Protein AF-0000000073243538 (afdb_homodimer)

Organism: Cajanus cajan (NCBI:txid3821)

Structure (mmCIF, N/CA/C/O backbone):
data_AF-0000000073243538-model_v1
#
loop_
_entity.id
_entity.type
_entity.pdbx_description
1 polymer 'Transposon Ty5-1 protein YCL075W family'
#
loop_
_atom_site.group_PDB
_atom_site.id
_atom_site.type_symbol
_atom_site.label_atom_id
_atom_site.label_alt_id
_atom_site.label_comp_id
_atom_site.label_asym_id
_atom_site.label_entity_id
_atom_site.label_seq_id
_atom_site.pdbx_PDB_ins_code
_atom_site.Cartn_x
_atom_site.Cartn_y
_atom_site.Cartn_z
_atom_site.occupancy
_atom_site.B_iso_or_equiv
_atom_site.auth_seq_id
_atom_site.auth_comp_id
_atom_site.auth_asym_id
_atom_site.auth_atom_id
_atom_site.pdbx_PDB_model_num
ATOM 1 N N . MET A 1 1 ? -4.527 -17.312 10.094 1 20.47 1 MET A N 1
ATOM 2 C CA . MET A 1 1 ? -3.15 -16.828 10.172 1 20.47 1 MET A CA 1
ATOM 3 C C . MET A 1 1 ? -3.049 -15.398 9.648 1 20.47 1 MET A C 1
ATOM 5 O O . MET A 1 1 ? -3.402 -15.117 8.508 1 20.47 1 MET A O 1
ATOM 9 N N . LYS A 1 2 ? -3.398 -14.414 10.391 1 27.33 2 LYS A N 1
ATOM 10 C CA . LYS A 1 2 ? -3.607 -12.984 10.188 1 27.33 2 LYS A CA 1
ATOM 11 C C . LYS A 1 2 ? -2.395 -12.336 9.523 1 27.33 2 LYS A C 1
ATOM 13 O O . LYS A 1 2 ? -1.28 -12.414 10.039 1 27.33 2 LYS A O 1
ATOM 18 N N . GLY A 1 3 ? -2.158 -12.688 8.281 1 30.73 3 GLY A N 1
ATOM 19 C CA . GLY A 1 3 ? -0.898 -12.234 7.715 1 30.73 3 GLY A CA 1
ATOM 20 C C . GLY A 1 3 ? -0.504 -10.844 8.164 1 30.73 3 GLY A C 1
ATOM 21 O O . GLY A 1 3 ? -1.31 -9.906 8.094 1 30.73 3 GLY A O 1
ATOM 22 N N . LYS A 1 4 ? 0.273 -10.914 9.227 1 32.5 4 LYS A N 1
ATOM 23 C CA . LYS A 1 4 ? 0.833 -9.719 9.852 1 32.5 4 LYS A CA 1
ATOM 24 C C . LYS A 1 4 ? 1.419 -8.781 8.805 1 32.5 4 LYS A C 1
ATOM 26 O O . LYS A 1 4 ? 2.24 -9.188 7.98 1 32.5 4 LYS A O 1
ATOM 31 N N . SER A 1 5 ? 0.556 -7.988 8.312 1 36 5 SER A N 1
ATOM 32 C CA . SER A 1 5 ? 1.034 -6.871 7.508 1 36 5 SER A CA 1
ATOM 33 C C . SER A 1 5 ? 2.307 -6.27 8.094 1 36 5 SER A C 1
ATOM 35 O O . SER A 1 5 ? 2.359 -5.953 9.281 1 36 5 SER A O 1
ATOM 37 N N . SER A 1 6 ? 3.469 -6.93 7.836 1 39.5 6 SER A N 1
ATOM 38 C CA . SER A 1 6 ? 4.695 -6.27 8.273 1 39.5 6 SER A CA 1
ATOM 39 C C . SER A 1 6 ? 4.699 -4.793 7.887 1 39.5 6 SER A C 1
ATOM 41 O O . SER A 1 6 ? 4.672 -4.457 6.699 1 39.5 6 SER A O 1
ATOM 43 N N . LEU A 1 7 ? 3.898 -4.141 8.648 1 48.03 7 LEU A N 1
ATOM 44 C CA . LEU A 1 7 ? 3.703 -2.707 8.477 1 48.03 7 LEU A CA 1
ATOM 45 C C . LEU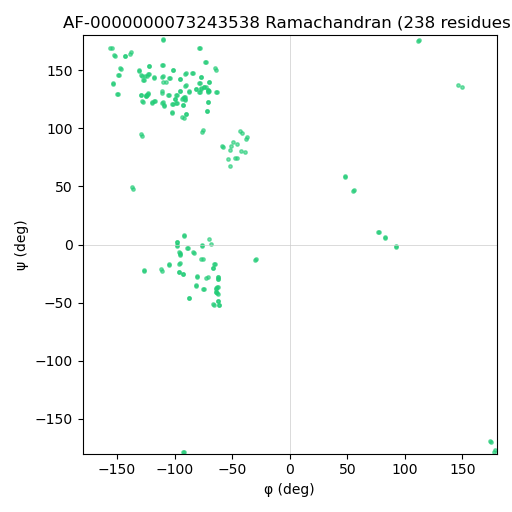 A 1 7 ? 5.027 -1.958 8.602 1 48.03 7 LEU A C 1
ATOM 47 O O . LEU A 1 7 ? 5.711 -2.062 9.617 1 48.03 7 LEU A O 1
ATOM 51 N N . HIS A 1 8 ? 5.762 -1.878 7.551 1 47.19 8 HIS A N 1
ATOM 52 C CA . HIS A 1 8 ? 6.883 -0.957 7.691 1 47.19 8 HIS A CA 1
ATOM 53 C C . HIS A 1 8 ? 6.457 0.319 8.414 1 47.19 8 HIS A C 1
ATOM 55 O O . HIS A 1 8 ? 5.562 1.029 7.953 1 47.19 8 HIS A O 1
ATOM 61 N N . THR A 1 9 ? 6.746 0.265 9.797 1 54.31 9 THR A N 1
ATOM 62 C CA . THR A 1 9 ? 6.312 1.367 10.648 1 54.31 9 THR A CA 1
ATOM 63 C C . THR A 1 9 ? 7.414 2.416 10.773 1 54.31 9 THR A C 1
ATOM 65 O O . THR A 1 9 ? 8.602 2.074 10.844 1 54.31 9 THR A O 1
ATOM 68 N N . VAL A 1 10 ? 7.414 3.521 10.281 1 49.38 10 VAL A N 1
ATOM 69 C CA . VAL A 1 10 ? 8.398 4.586 10.422 1 49.38 10 VAL A CA 1
ATOM 70 C C . VAL A 1 10 ? 8.375 5.125 11.852 1 49.38 10 VAL A C 1
ATOM 72 O O . VAL A 1 10 ? 9.297 5.832 12.273 1 49.38 10 VAL A O 1
ATOM 75 N N . GLY A 1 11 ? 7.625 4.691 12.711 1 47.91 11 GLY A N 1
ATOM 76 C CA . GLY A 1 11 ? 7.777 5.137 14.086 1 47.91 11 GLY A CA 1
ATOM 77 C C . GLY A 1 11 ? 6.473 5.152 14.859 1 47.91 11 GLY A C 1
ATOM 78 O O . GLY A 1 11 ? 5.395 5.086 14.266 1 47.91 11 GLY A O 1
ATOM 79 N N . PRO A 1 12 ? 6.613 4.613 16.109 1 45.41 12 PRO A N 1
ATOM 80 C CA . PRO A 1 12 ? 5.48 4.695 17.031 1 45.41 12 PRO A CA 1
ATOM 81 C C . PRO A 1 12 ? 4.922 6.109 17.156 1 45.41 12 PRO A C 1
ATOM 83 O O . PRO A 1 12 ? 5.688 7.078 17.203 1 45.41 12 PRO A O 1
ATOM 86 N N . VAL A 1 13 ? 4.09 6.547 16.344 1 50.66 13 VAL A N 1
ATOM 87 C CA . VAL A 1 13 ? 3.432 7.727 16.891 1 50.66 13 VAL A CA 1
ATOM 88 C C . VAL A 1 13 ? 2.469 7.312 18 1 50.66 13 VAL A C 1
ATOM 90 O O . VAL A 1 13 ? 1.984 6.176 18.016 1 50.66 13 VAL A O 1
ATOM 93 N N . SER A 1 14 ? 2.475 8.016 19.109 1 51.53 14 SER A N 1
ATOM 94 C CA . SER A 1 14 ? 1.555 7.844 20.219 1 51.53 14 SER A CA 1
ATOM 95 C C . SER A 1 14 ? 0.198 7.332 19.75 1 51.53 14 SER A C 1
ATOM 97 O O . SER A 1 14 ? -0.597 6.832 20.547 1 51.53 14 SER A O 1
ATOM 99 N N . GLN A 1 15 ? -0.026 7.387 18.453 1 65.75 15 GLN A N 1
ATOM 100 C CA . GLN A 1 15 ? -1.427 7.117 18.141 1 65.75 15 GLN A CA 1
ATOM 101 C C . GLN A 1 15 ? -1.555 6.176 16.938 1 65.75 15 GLN A C 1
ATOM 103 O O . GLN A 1 15 ? -2.35 6.426 16.031 1 65.75 15 GLN A O 1
ATOM 108 N N . GLY A 1 16 ? -0.758 5.117 17.062 1 76.88 16 GLY A N 1
ATOM 109 C CA . GLY A 1 16 ? -0.952 4.02 16.141 1 76.88 16 GLY A CA 1
ATOM 110 C C . GLY A 1 16 ? 0.211 3.836 15.18 1 76.88 16 GLY A C 1
ATOM 111 O O . GLY A 1 16 ? 1.157 4.625 15.18 1 76.88 16 GLY A O 1
ATOM 112 N N . ILE A 1 17 ? 0.117 2.85 14.43 1 82.31 17 ILE A N 1
ATOM 113 C CA . ILE A 1 17 ? 1.197 2.527 13.5 1 82.31 17 ILE A CA 1
ATOM 114 C C . ILE A 1 17 ? 0.954 3.221 12.164 1 82.31 17 ILE A C 1
ATOM 116 O O . ILE A 1 17 ? -0.192 3.492 11.797 1 82.31 17 ILE A O 1
ATOM 120 N N . TRP A 1 18 ? 2.025 3.797 11.594 1 87.06 18 TRP A N 1
ATOM 121 C CA . TRP A 1 18 ? 1.963 4.34 10.242 1 87.06 18 TRP A CA 1
ATOM 122 C C . TRP A 1 18 ? 2.4 3.297 9.219 1 87.06 18 TRP A C 1
ATOM 124 O O . TRP A 1 18 ? 3.502 2.748 9.312 1 87.06 18 TRP A O 1
ATOM 134 N N . ILE A 1 19 ? 1.507 3.082 8.234 1 86.88 19 ILE A N 1
ATOM 135 C CA . ILE A 1 19 ? 1.783 2.109 7.188 1 86.88 19 ILE A CA 1
ATOM 136 C C . ILE A 1 19 ? 2.143 2.836 5.891 1 86.88 19 ILE A C 1
ATOM 138 O O . ILE A 1 19 ? 1.457 3.779 5.492 1 86.88 19 ILE A O 1
ATOM 142 N N . LEU A 1 20 ? 3.279 2.426 5.324 1 88.19 20 LEU A N 1
ATOM 143 C CA . LEU A 1 20 ? 3.623 2.959 4.008 1 88.19 20 LEU A CA 1
ATOM 144 C C . LEU A 1 20 ? 2.695 2.4 2.936 1 88.19 20 LEU A C 1
ATOM 146 O O . LEU A 1 20 ? 2.424 1.196 2.908 1 88.19 20 LEU A O 1
ATOM 150 N N . ASP A 1 21 ? 2.215 3.291 2.139 1 85 21 ASP A N 1
ATOM 151 C CA . ASP A 1 21 ? 1.22 2.896 1.145 1 85 21 ASP A CA 1
ATOM 152 C C . ASP A 1 21 ? 1.606 3.393 -0.247 1 85 21 ASP A C 1
ATOM 154 O O . ASP A 1 21 ? 1.926 4.57 -0.425 1 85 21 ASP A O 1
ATOM 158 N N . LEU A 1 22 ? 1.616 2.506 -1.235 1 83.56 22 LEU A N 1
ATOM 159 C CA . LEU A 1 22 ? 1.928 2.842 -2.619 1 83.56 22 LEU A CA 1
ATOM 160 C C . LEU A 1 22 ? 0.653 3.092 -3.42 1 83.56 22 LEU A C 1
ATOM 162 O O . LEU A 1 22 ? 0.71 3.58 -4.551 1 83.56 22 LEU A O 1
ATOM 166 N N . GLY A 1 23 ? -0.503 2.85 -2.885 1 77 23 GLY A N 1
ATOM 167 C CA . GLY A 1 23 ? -1.772 2.863 -3.594 1 77 23 GLY A CA 1
ATOM 168 C C . GLY A 1 23 ? -2.502 4.188 -3.486 1 77 23 GLY A C 1
ATOM 169 O O . GLY A 1 23 ? -3.496 4.414 -4.18 1 77 23 GLY A O 1
ATOM 170 N N . GLU A 1 24 ? -2.002 5.062 -2.658 1 83.62 24 GLU A N 1
ATOM 171 C CA . GLU A 1 24 ? -2.729 6.305 -2.406 1 83.62 24 GLU A CA 1
ATOM 172 C C . GLU A 1 24 ? -1.87 7.523 -2.734 1 83.62 24 GLU A C 1
ATOM 174 O O . GLU A 1 24 ? -0.648 7.492 -2.568 1 83.62 24 GLU A O 1
ATOM 179 N N . THR A 1 25 ? -2.549 8.625 -3.07 1 88.94 25 THR A N 1
ATOM 180 C CA . THR A 1 25 ? -1.835 9.836 -3.443 1 88.94 25 THR A CA 1
ATOM 181 C C . THR A 1 25 ? -1.696 10.773 -2.246 1 88.94 25 THR A C 1
ATOM 183 O O . THR A 1 25 ? -0.904 11.719 -2.277 1 88.94 25 THR A O 1
ATOM 186 N N . ASP A 1 26 ? -2.494 10.539 -1.225 1 94.81 26 ASP A N 1
ATOM 187 C CA . ASP A 1 26 ? -2.467 11.391 -0.041 1 94.81 26 ASP A CA 1
ATOM 188 C C . ASP A 1 26 ? -2.156 10.578 1.214 1 94.81 26 ASP A C 1
ATOM 190 O O . ASP A 1 26 ? -2.496 9.398 1.296 1 94.81 26 ASP A O 1
ATOM 194 N N . HIS A 1 27 ? -1.46 11.242 2.137 1 95.88 27 HIS A N 1
ATOM 195 C CA . HIS A 1 27 ? -1.423 10.688 3.484 1 95.88 27 HIS A CA 1
ATOM 196 C C . HIS A 1 27 ? -2.809 10.688 4.121 1 95.88 27 HIS A C 1
ATOM 198 O O . HIS A 1 27 ? -3.639 11.547 3.803 1 95.88 27 HIS A O 1
ATOM 204 N N . MET A 1 28 ? -3.004 9.773 4.98 1 96.25 28 MET A N 1
ATOM 205 C CA . MET A 1 28 ? -4.312 9.711 5.625 1 96.25 28 MET A CA 1
ATOM 206 C C . MET A 1 28 ? -4.191 9.203 7.059 1 96.25 28 MET A C 1
ATOM 208 O O . MET A 1 28 ? -3.268 8.453 7.383 1 96.25 28 MET A O 1
ATOM 212 N N . THR A 1 29 ? -5.102 9.617 7.891 1 96.19 29 THR A N 1
ATOM 213 C CA . THR A 1 29 ? -5.152 9.148 9.273 1 96.19 29 THR A CA 1
ATOM 214 C C . THR A 1 29 ? -6.59 9.125 9.781 1 96.19 29 THR A C 1
ATOM 216 O O . THR A 1 29 ? -7.402 9.969 9.398 1 96.19 29 THR A O 1
ATOM 219 N N . PRO A 1 30 ? -6.855 8.141 10.633 1 96.38 30 PRO A N 1
ATOM 220 C CA . PRO A 1 30 ? -8.164 8.18 11.289 1 96.38 30 PRO A CA 1
ATOM 221 C C . PRO A 1 30 ? -8.172 9.07 12.531 1 96.38 30 PRO A C 1
ATOM 223 O O . PRO A 1 30 ? -9.242 9.344 13.086 1 96.38 30 PRO A O 1
ATOM 226 N N . PHE A 1 31 ? -7.031 9.57 12.945 1 95.75 31 PHE A N 1
ATOM 227 C CA . PHE A 1 31 ? -6.93 10.195 14.258 1 95.75 31 PHE A CA 1
ATOM 228 C C . PHE A 1 31 ? -6.93 11.719 14.133 1 95.75 31 PHE A C 1
ATOM 230 O O . PHE A 1 31 ? -5.93 12.312 13.719 1 95.75 31 PHE A O 1
ATOM 237 N N . ARG A 1 32 ? -7.957 12.289 14.617 1 95.5 32 ARG A N 1
ATOM 238 C CA . ARG A 1 32 ? -8.109 13.734 14.562 1 95.5 32 ARG A CA 1
ATOM 239 C C . ARG A 1 32 ? -7.137 14.43 15.508 1 95.5 32 ARG A C 1
ATOM 241 O O . ARG A 1 32 ? -6.656 15.523 15.219 1 95.5 32 ARG A O 1
ATOM 248 N N . MET A 1 33 ? -6.746 13.82 16.531 1 94.31 33 MET A N 1
ATOM 249 C CA . MET A 1 33 ? -6.043 14.453 17.656 1 94.31 33 MET A CA 1
ATOM 250 C C . MET A 1 33 ? -4.582 14.703 17.297 1 94.31 33 MET A C 1
ATOM 252 O O . MET A 1 33 ? -3.898 15.477 17.984 1 94.31 33 MET A O 1
ATOM 256 N N . ILE A 1 34 ? -4.094 14.148 16.234 1 93.88 34 ILE A N 1
ATOM 257 C CA . ILE A 1 34 ? -2.658 14.219 15.984 1 93.88 34 ILE A CA 1
ATOM 258 C C . ILE A 1 34 ? -2.357 15.352 15 1 93.88 34 ILE A C 1
ATOM 260 O O . ILE A 1 34 ? -1.193 15.609 14.688 1 93.88 34 ILE A O 1
ATOM 264 N N . PHE A 1 35 ? -3.332 16.078 14.57 1 95.69 35 PHE A N 1
ATOM 265 C CA . PHE A 1 35 ? -3.143 17.172 13.633 1 95.69 35 PHE A CA 1
ATOM 266 C C . PHE A 1 35 ? -2.609 18.406 14.344 1 95.69 35 PHE A C 1
ATOM 268 O O . PHE A 1 35 ? -3.115 18.781 15.406 1 95.69 35 PHE A O 1
ATOM 275 N N . LYS A 1 36 ? -1.569 19 13.805 1 95.88 36 LYS A N 1
ATOM 276 C CA . LYS A 1 36 ? -1.076 20.281 14.281 1 95.88 36 LYS A CA 1
ATOM 277 C C . LYS A 1 36 ? -1.894 21.438 13.703 1 95.88 36 LYS A C 1
ATOM 279 O O . LYS A 1 36 ? -2.057 22.469 14.352 1 95.88 36 LYS A O 1
ATOM 284 N N . SER A 1 37 ? -2.301 21.297 12.516 1 96.75 37 SER A N 1
ATOM 285 C CA . SER A 1 37 ? -3.273 22.156 11.836 1 96.75 37 SER A CA 1
ATOM 286 C C . SER A 1 37 ? -4.398 21.328 11.219 1 96.75 37 SER A C 1
ATOM 288 O O . SER A 1 37 ? -4.184 20.188 10.812 1 96.75 37 SER A O 1
ATOM 290 N N . TYR A 1 38 ? -5.594 21.938 11.258 1 96.62 38 TYR A N 1
ATOM 291 C CA . TYR A 1 38 ? -6.738 21.172 10.797 1 96.62 38 TYR A CA 1
ATOM 292 C C . TYR A 1 38 ? -7.797 22.078 10.172 1 96.62 38 TYR A C 1
ATOM 294 O O . TYR A 1 38 ? -8.164 23.094 10.758 1 96.62 38 TYR A O 1
ATOM 302 N N . ILE A 1 39 ? -8.203 21.672 8.961 1 97.12 39 ILE A N 1
ATOM 303 C CA . ILE A 1 39 ? -9.312 22.328 8.281 1 97.12 39 ILE A CA 1
ATOM 304 C C . ILE A 1 39 ? -10.43 21.312 8.031 1 97.12 39 ILE A C 1
ATOM 306 O O . ILE A 1 39 ? -10.211 20.297 7.359 1 97.12 39 ILE A O 1
ATOM 310 N N . LYS A 1 40 ? -11.555 21.594 8.516 1 96.38 40 LYS A N 1
ATOM 311 C CA . LYS A 1 40 ? -12.695 20.719 8.312 1 96.38 40 LYS A CA 1
ATOM 312 C C . LYS A 1 40 ? -13.234 20.844 6.891 1 96.38 40 LYS A C 1
ATOM 314 O O . LYS A 1 40 ? -13.312 21.938 6.34 1 96.38 40 LYS A O 1
ATOM 319 N N . ARG A 1 41 ? -13.508 19.625 6.34 1 92.12 41 ARG A N 1
ATOM 320 C CA . ARG A 1 41 ? -14.125 19.641 5.02 1 92.12 41 ARG A CA 1
ATOM 321 C C . ARG A 1 41 ? -15.641 19.531 5.121 1 92.12 41 ARG A C 1
ATOM 323 O O . ARG A 1 41 ? -16.156 18.703 5.879 1 92.12 41 ARG A O 1
ATOM 330 N N . ASN A 1 42 ? -16.344 20.375 4.414 1 84.56 42 ASN A N 1
ATOM 331 C CA . ASN A 1 42 ? -17.797 20.438 4.477 1 84.56 42 ASN A CA 1
ATOM 332 C C . ASN A 1 42 ? -18.438 19.625 3.352 1 84.56 42 ASN A C 1
ATOM 334 O O . ASN A 1 42 ? -19.609 19.281 3.428 1 84.56 42 ASN A O 1
ATOM 338 N N . ARG A 1 43 ? -17.719 19.453 2.365 1 81.94 43 ARG A N 1
ATOM 339 C CA . ARG A 1 43 ? -18.25 18.703 1.235 1 81.94 43 ARG A CA 1
ATOM 340 C C . ARG A 1 43 ? -17.938 17.219 1.374 1 81.94 43 ARG A C 1
ATOM 342 O O . ARG A 1 43 ? -16.875 16.844 1.897 1 81.94 43 ARG A O 1
ATOM 349 N N . GLU A 1 44 ? -18.922 16.547 0.855 1 85.06 44 GLU A N 1
ATOM 350 C CA . GLU A 1 44 ? -18.766 15.102 0.915 1 85.06 44 GLU A CA 1
ATOM 351 C C . GLU A 1 44 ? -17.75 14.617 -0.118 1 85.06 44 GLU A C 1
ATOM 353 O O . GLU A 1 44 ? -17.953 14.797 -1.321 1 85.06 44 GLU A O 1
ATOM 358 N N . GLN A 1 45 ? -16.594 14.406 0.293 1 93.38 45 GLN A N 1
ATOM 359 C CA . GLN A 1 45 ? -15.617 13.688 -0.516 1 93.38 45 GLN A CA 1
ATOM 360 C C . GLN A 1 45 ? -15.32 12.312 0.074 1 93.38 45 GLN A C 1
ATOM 362 O O . GLN A 1 45 ? -15.305 12.141 1.295 1 93.38 45 GLN A O 1
ATOM 367 N N . LEU A 1 46 ? -15.203 11.336 -0.829 1 94.44 46 LEU A N 1
ATOM 368 C CA . LEU A 1 46 ? -14.961 9.961 -0.391 1 94.44 46 LEU A CA 1
ATOM 369 C C . LEU A 1 46 ? -13.633 9.445 -0.921 1 94.44 46 LEU A C 1
ATOM 371 O O . LEU A 1 46 ? -13.172 9.883 -1.979 1 94.44 46 LEU A O 1
ATOM 375 N N . ILE A 1 47 ? -12.992 8.672 -0.128 1 93.12 47 ILE A N 1
ATOM 376 C CA . ILE A 1 47 ? -11.969 7.801 -0.689 1 93.12 47 ILE A CA 1
ATOM 377 C C . ILE A 1 47 ? -12.523 6.383 -0.83 1 93.12 47 ILE A C 1
ATOM 379 O O . ILE A 1 47 ? -13.414 5.98 -0.08 1 93.12 47 ILE A O 1
ATOM 383 N N . ILE A 1 48 ? -11.984 5.66 -1.851 1 92.5 48 ILE A N 1
ATOM 384 C CA . ILE A 1 48 ? -12.383 4.273 -2.055 1 92.5 48 ILE A CA 1
ATOM 385 C C . ILE A 1 48 ? -11.336 3.338 -1.457 1 92.5 48 ILE A C 1
ATOM 387 O O . ILE A 1 48 ? -10.148 3.428 -1.792 1 92.5 48 ILE A O 1
ATOM 391 N N . VAL A 1 49 ? -11.82 2.492 -0.596 1 91.62 49 VAL A N 1
ATOM 392 C CA . VAL A 1 49 ? -10.891 1.555 0.022 1 91.62 49 VAL A CA 1
ATOM 393 C C . VAL A 1 49 ? -10.852 0.26 -0.787 1 91.62 49 VAL A C 1
ATOM 395 O O . VAL A 1 49 ? -11.516 0.14 -1.815 1 91.62 49 VAL A O 1
ATOM 398 N N . ALA A 1 50 ? -10.055 -0.687 -0.311 1 88.06 50 ALA A N 1
ATOM 399 C CA . ALA A 1 50 ? -9.641 -1.846 -1.099 1 88.06 50 ALA A CA 1
ATOM 400 C C . ALA A 1 50 ? -10.844 -2.693 -1.5 1 88.06 50 ALA A C 1
ATOM 402 O O . ALA A 1 50 ? -10.82 -3.371 -2.529 1 88.06 50 ALA A O 1
ATOM 403 N N . ASN A 1 51 ? -11.859 -2.699 -0.719 1 90.38 51 ASN A N 1
ATOM 404 C CA . ASN A 1 51 ? -13.023 -3.518 -1.047 1 90.38 51 ASN A CA 1
ATOM 405 C C . ASN A 1 51 ? -14.055 -2.729 -1.849 1 90.38 51 ASN A C 1
ATOM 407 O O . ASN A 1 51 ? -15.203 -3.164 -1.996 1 90.38 51 ASN A O 1
ATOM 411 N N . GLY A 1 52 ? -13.672 -1.52 -2.244 1 91.62 52 GLY A N 1
ATOM 412 C CA . GLY A 1 52 ? -14.531 -0.739 -3.127 1 91.62 52 GLY A CA 1
ATOM 413 C C . GLY A 1 52 ? -15.469 0.185 -2.381 1 91.62 52 GLY A C 1
ATOM 414 O O . GLY A 1 52 ? -16.219 0.952 -2.998 1 91.62 52 GLY A O 1
ATOM 415 N N . GLN A 1 53 ? -15.438 0.168 -1.129 1 92.69 53 GLN A N 1
ATOM 416 C CA . GLN A 1 53 ? -16.312 1.026 -0.336 1 92.69 53 GLN A CA 1
ATOM 417 C C . GLN A 1 53 ? -15.773 2.455 -0.283 1 92.69 53 GLN A C 1
ATOM 419 O O . GLN A 1 53 ? -14.57 2.668 -0.168 1 92.69 53 GLN A O 1
ATOM 424 N N . GLY A 1 54 ? -16.719 3.354 -0.391 1 93.81 54 GLY A N 1
ATOM 425 C CA . GLY A 1 54 ? -16.375 4.75 -0.178 1 93.81 54 GLY A CA 1
ATOM 426 C C . GLY A 1 54 ? -16.469 5.172 1.275 1 93.81 54 GLY A C 1
ATOM 427 O O . GLY A 1 54 ? -17.453 4.863 1.952 1 93.81 54 GLY A O 1
ATOM 428 N N . VAL A 1 55 ? -15.438 5.84 1.713 1 94.25 55 VAL A N 1
ATOM 429 C CA . VAL A 1 55 ? -15.453 6.359 3.076 1 94.25 55 VAL A CA 1
ATOM 430 C C . VAL A 1 55 ? -15.18 7.863 3.059 1 94.25 55 VAL A C 1
ATOM 432 O O . VAL A 1 55 ? -14.375 8.344 2.26 1 94.25 55 VAL A O 1
ATOM 435 N N . PRO A 1 56 ? -15.797 8.594 3.951 1 95.56 56 PRO A N 1
ATOM 436 C CA . PRO A 1 56 ? -15.75 10.055 3.873 1 95.56 56 PRO A CA 1
ATOM 437 C C . PRO A 1 56 ? -14.422 10.633 4.355 1 95.56 56 PRO A C 1
ATOM 439 O O . PRO A 1 56 ? -13.828 10.109 5.301 1 95.56 56 PRO A O 1
ATOM 442 N N . ILE A 1 57 ? -14.047 11.711 3.658 1 97 57 ILE A N 1
ATOM 443 C CA . ILE A 1 57 ? -12.984 12.594 4.125 1 97 57 ILE A CA 1
ATOM 444 C C . ILE A 1 57 ? -13.578 13.719 4.973 1 97 57 ILE A C 1
ATOM 446 O O . ILE A 1 57 ? -14.438 14.469 4.508 1 97 57 ILE A O 1
ATOM 450 N N . CYS A 1 58 ? -13.109 13.875 6.129 1 97.5 58 CYS A N 1
ATOM 451 C CA . CYS A 1 58 ? -13.75 14.812 7.047 1 97.5 58 CYS A CA 1
ATOM 452 C C . CYS A 1 58 ? -12.93 16.094 7.188 1 97.5 58 CYS A C 1
ATOM 454 O O . CYS A 1 58 ? -13.438 17.109 7.66 1 97.5 58 CYS A O 1
ATOM 456 N N . GLY A 1 59 ? -11.688 16.078 6.816 1 97.88 59 GLY A N 1
ATOM 457 C CA . GLY A 1 59 ? -10.805 17.219 6.941 1 97.88 59 GLY A CA 1
ATOM 458 C C . GLY A 1 59 ? -9.391 16.938 6.48 1 97.88 59 GLY A C 1
ATOM 459 O O . GLY A 1 59 ? -9.109 15.859 5.938 1 97.88 59 GLY A O 1
ATOM 460 N N . SER A 1 60 ? -8.602 17.875 6.625 1 97.94 60 SER A N 1
ATOM 461 C CA . SER A 1 60 ? -7.188 17.75 6.301 1 97.94 60 SER A CA 1
ATOM 462 C C . SER A 1 60 ? -6.336 18.703 7.137 1 97.94 60 SER A C 1
ATOM 464 O O . SER A 1 60 ? -6.863 19.641 7.746 1 97.94 60 SER A O 1
ATOM 466 N N . GLY A 1 61 ? -5.082 18.422 7.164 1 97.69 61 GLY A N 1
ATOM 467 C CA . GLY A 1 61 ? -4.137 19.266 7.891 1 97.69 61 GLY A CA 1
ATOM 468 C C . GLY A 1 61 ? -2.73 18.688 7.914 1 97.69 61 GLY A C 1
ATOM 469 O O . GLY A 1 61 ? -2.412 17.781 7.145 1 97.69 61 GLY A O 1
ATOM 470 N N . ASN A 1 62 ? -1.886 19.344 8.781 1 97.19 62 ASN A N 1
ATOM 471 C CA . ASN A 1 62 ? -0.49 18.922 8.867 1 97.19 62 ASN A CA 1
ATOM 472 C C . ASN A 1 62 ? -0.226 18.125 10.133 1 97.19 62 ASN A C 1
ATOM 474 O O . ASN A 1 62 ? -0.823 18.375 11.18 1 97.19 62 ASN A O 1
ATOM 478 N N . ILE A 1 63 ? 0.632 17.125 10.008 1 94.69 63 ILE A N 1
ATOM 479 C CA . ILE A 1 63 ? 1.046 16.281 11.117 1 94.69 63 ILE A CA 1
ATOM 480 C C . ILE A 1 63 ? 2.57 16.25 11.211 1 94.69 63 ILE A C 1
ATOM 482 O O . ILE A 1 63 ? 3.258 16.188 10.188 1 94.69 63 ILE A O 1
ATOM 486 N N . ILE A 1 64 ? 3.059 16.25 12.383 1 91.38 64 ILE A N 1
ATOM 487 C CA . ILE A 1 64 ? 4.492 16.125 12.617 1 91.38 64 ILE A CA 1
ATOM 488 C C . ILE A 1 64 ? 4.789 14.75 13.219 1 91.38 64 ILE A C 1
ATOM 490 O O . ILE A 1 64 ? 4.305 14.422 14.305 1 91.38 64 ILE A O 1
ATOM 494 N N . LEU A 1 65 ? 5.598 13.992 12.492 1 86.31 65 LEU A N 1
ATOM 495 C CA . LEU A 1 65 ? 5.984 12.68 12.992 1 86.31 65 LEU A CA 1
ATOM 496 C C . LEU A 1 65 ? 7.074 12.797 14.047 1 86.31 65 LEU A C 1
ATOM 498 O O . LEU A 1 65 ? 7.668 13.867 14.219 1 86.31 65 LEU A O 1
ATOM 502 N N . GLU A 1 66 ? 7.27 11.609 14.695 1 79.12 66 GLU A N 1
ATOM 503 C CA . GLU A 1 66 ? 8.289 11.57 15.734 1 79.12 66 GLU A CA 1
ATOM 504 C C . GLU A 1 66 ? 9.672 11.867 15.156 1 79.12 66 GLU A C 1
ATOM 506 O O . GLU A 1 66 ? 10.539 12.398 15.859 1 79.12 66 GLU A O 1
ATOM 511 N N . SER A 1 67 ? 9.914 11.586 13.945 1 75.62 67 SER A N 1
ATOM 512 C CA . SER A 1 67 ? 11.18 11.844 13.266 1 75.62 67 SER A CA 1
ATOM 513 C C . SER A 1 67 ? 11.328 13.32 12.906 1 75.62 67 SER A C 1
ATOM 515 O O . SER A 1 67 ? 12.352 13.734 12.352 1 75.62 67 SER A O 1
ATOM 517 N N . SER A 1 68 ? 10.336 14.133 13.227 1 81.31 68 SER A N 1
ATOM 518 C CA . SER A 1 68 ? 10.305 15.562 12.93 1 81.31 68 SER A CA 1
ATOM 519 C C . SER A 1 68 ? 9.969 15.82 11.469 1 81.31 68 SER A C 1
ATOM 521 O O . SER A 1 68 ? 10.133 16.938 10.977 1 81.31 68 SER A O 1
ATOM 523 N N . ILE A 1 69 ? 9.586 14.82 10.867 1 85.94 69 ILE A N 1
ATOM 524 C CA . ILE A 1 69 ? 9.078 14.969 9.5 1 85.94 69 ILE A CA 1
ATOM 525 C C . ILE A 1 69 ? 7.656 15.523 9.539 1 85.94 69 ILE A C 1
ATOM 527 O O . ILE A 1 69 ? 6.816 15.047 10.305 1 85.94 69 ILE A O 1
ATOM 531 N N . VAL A 1 70 ? 7.473 16.5 8.672 1 92.25 70 VAL A N 1
ATOM 532 C CA . VAL A 1 70 ? 6.145 17.094 8.578 1 92.25 70 VAL A CA 1
ATOM 533 C C . VAL A 1 70 ? 5.398 16.484 7.387 1 92.25 70 VAL A C 1
ATOM 535 O O . VAL A 1 70 ? 5.875 16.547 6.25 1 92.25 70 VAL A O 1
ATOM 538 N N . LEU A 1 71 ? 4.273 15.898 7.691 1 94.44 71 LEU A N 1
ATOM 539 C CA . LEU A 1 71 ? 3.352 15.477 6.641 1 94.44 71 LEU A CA 1
ATOM 540 C C . LEU A 1 71 ? 2.322 16.562 6.355 1 94.44 71 LEU A C 1
ATOM 542 O O . LEU A 1 71 ? 1.518 16.906 7.227 1 94.44 71 LEU A O 1
ATOM 546 N N . LYS A 1 72 ? 2.342 17 5.133 1 96.5 72 LYS A N 1
ATOM 547 C CA . LYS A 1 72 ? 1.465 18.109 4.77 1 96.5 72 LYS A CA 1
ATOM 548 C C . LYS A 1 72 ? 0.157 17.594 4.172 1 96.5 72 LYS A C 1
ATOM 550 O O . LYS A 1 72 ? 0.145 16.594 3.453 1 96.5 72 LYS A O 1
ATOM 555 N N . ASP A 1 73 ? -0.947 18.266 4.488 1 97.31 73 ASP A N 1
ATOM 556 C CA . ASP A 1 73 ? -2.256 18.031 3.891 1 97.31 73 ASP A CA 1
ATOM 557 C C . ASP A 1 73 ? -2.678 16.578 4.043 1 97.31 73 ASP A C 1
ATOM 559 O O . ASP A 1 73 ? -3.078 15.93 3.072 1 97.31 73 ASP A O 1
ATOM 563 N N . VAL A 1 74 ? -2.498 16.141 5.234 1 97.31 74 VAL A N 1
ATOM 564 C CA . VAL A 1 74 ? -2.951 14.789 5.566 1 97.31 74 VAL A CA 1
ATOM 565 C C . VAL A 1 74 ? -4.477 14.758 5.617 1 97.31 74 VAL A C 1
ATOM 567 O O . VAL A 1 74 ? -5.105 15.648 6.195 1 97.31 74 VAL A O 1
ATOM 570 N N . LEU A 1 75 ? -5.051 13.758 4.98 1 97.56 75 LEU A N 1
ATOM 571 C CA . LEU A 1 75 ? -6.5 13.617 5.02 1 97.56 75 LEU A CA 1
ATOM 572 C C . LEU A 1 75 ? -6.949 12.93 6.305 1 97.56 75 LEU A C 1
ATOM 574 O O . LEU A 1 75 ? -6.352 11.938 6.723 1 97.56 75 LEU A O 1
ATOM 578 N N . HIS A 1 76 ? -7.961 13.547 6.852 1 97.38 76 HIS A N 1
ATOM 579 C CA . HIS A 1 76 ? -8.625 12.922 7.992 1 97.38 76 HIS A CA 1
ATOM 580 C C . HIS A 1 76 ? -9.766 12.023 7.543 1 97.38 76 HIS A C 1
ATOM 582 O O . HIS A 1 76 ? -10.797 12.508 7.078 1 97.38 76 HIS A O 1
ATOM 588 N N . VAL A 1 77 ? -9.578 10.688 7.75 1 96.94 77 VAL A N 1
ATOM 589 C CA . VAL A 1 77 ? -10.555 9.68 7.355 1 96.94 77 VAL A CA 1
ATOM 590 C C . VAL A 1 77 ? -10.852 8.766 8.539 1 96.94 77 VAL A C 1
ATOM 592 O O . VAL A 1 77 ? -10.258 7.691 8.672 1 96.94 77 VAL A O 1
ATOM 595 N N . PRO A 1 78 ? -11.875 9.039 9.273 1 96.25 78 PRO A N 1
ATOM 596 C CA . PRO A 1 78 ? -12.094 8.406 10.57 1 96.25 78 PRO A CA 1
ATOM 597 C C . PRO A 1 78 ? -12.383 6.91 10.453 1 96.25 78 PRO A C 1
ATOM 599 O O . PRO A 1 78 ? -12.133 6.152 11.398 1 96.25 78 PRO A O 1
ATOM 602 N N . GLN A 1 79 ? -12.789 6.426 9.359 1 95.56 79 GLN A N 1
ATOM 603 C CA . GLN A 1 79 ? -13.203 5.031 9.234 1 95.56 79 GLN A CA 1
ATOM 604 C C . GLN A 1 79 ? -12.016 4.137 8.875 1 95.56 79 GLN A C 1
ATOM 606 O O . GLN A 1 79 ? -12.156 2.912 8.82 1 95.56 79 GLN A O 1
ATOM 611 N N . LEU A 1 80 ? -10.891 4.738 8.688 1 94.38 80 LEU A N 1
ATOM 612 C CA . LEU A 1 80 ? -9.695 3.924 8.477 1 94.38 80 LEU A CA 1
ATOM 613 C C . LEU A 1 80 ? -9.25 3.268 9.781 1 94.38 80 LEU A C 1
ATOM 615 O O . LEU A 1 80 ? -9.555 3.768 10.867 1 94.38 80 LEU A O 1
ATOM 619 N N . ALA A 1 81 ? -8.484 2.141 9.594 1 91.25 81 ALA A N 1
ATOM 620 C CA . ALA A 1 81 ? -8.008 1.411 10.766 1 91.25 81 ALA A CA 1
ATOM 621 C C . ALA A 1 81 ? -6.617 1.882 11.18 1 91.25 81 ALA A C 1
ATOM 623 O O . ALA A 1 81 ? -6.246 1.784 12.352 1 91.25 81 ALA A O 1
ATOM 624 N N . ASN A 1 82 ? -5.859 2.4 10.273 1 90.88 82 ASN A N 1
ATOM 625 C CA . ASN A 1 82 ? -4.473 2.768 10.539 1 90.88 82 ASN A CA 1
ATOM 626 C C . ASN A 1 82 ? -4.082 4.047 9.805 1 90.88 82 ASN A C 1
ATOM 628 O O . ASN A 1 82 ? -4.797 4.5 8.914 1 90.88 82 ASN A O 1
ATOM 632 N N . ASN A 1 83 ? -2.963 4.617 10.305 1 92.88 83 ASN A N 1
ATOM 633 C CA . ASN A 1 83 ? -2.334 5.703 9.562 1 92.88 83 ASN A CA 1
ATOM 634 C C . ASN A 1 83 ? -1.681 5.203 8.273 1 92.88 83 ASN A C 1
ATOM 636 O O . ASN A 1 83 ? -1.067 4.133 8.266 1 92.88 83 ASN A O 1
ATOM 640 N N . LEU A 1 84 ? -1.848 6.023 7.215 1 91.31 84 LEU A N 1
ATOM 641 C CA . LEU A 1 84 ? -1.26 5.66 5.93 1 91.31 84 LEU A CA 1
ATOM 642 C C . LEU A 1 84 ? -0.353 6.773 5.414 1 91.31 84 LEU A C 1
ATOM 644 O O . LEU A 1 84 ? -0.759 7.938 5.359 1 91.31 84 LEU A O 1
ATOM 648 N N . ILE A 1 85 ? 0.864 6.402 5.07 1 91.94 85 ILE A N 1
ATOM 649 C CA . ILE A 1 85 ? 1.787 7.332 4.43 1 91.94 85 ILE A CA 1
ATOM 650 C C . ILE A 1 85 ? 1.84 7.059 2.93 1 91.94 85 ILE A C 1
ATOM 652 O O . ILE A 1 85 ? 2.139 5.938 2.508 1 91.94 85 ILE A O 1
ATOM 656 N N . SER A 1 86 ? 1.515 8.008 2.182 1 91.94 86 SER A N 1
ATOM 657 C CA . SER A 1 86 ? 1.688 7.914 0.737 1 91.94 86 SER A CA 1
ATOM 658 C C . SER A 1 86 ? 3.162 7.984 0.352 1 91.94 86 SER A C 1
ATOM 660 O O . SER A 1 86 ? 3.803 9.023 0.508 1 91.94 86 SER A O 1
ATOM 662 N N . VAL A 1 87 ? 3.645 6.961 -0.175 1 90.19 87 VAL A N 1
ATOM 663 C CA . VAL A 1 87 ? 5.043 6.91 -0.592 1 90.19 87 VAL A CA 1
ATOM 664 C C . VAL A 1 87 ? 5.285 7.93 -1.703 1 90.19 87 VAL A C 1
ATOM 666 O O . VAL A 1 87 ? 6.301 8.633 -1.699 1 90.19 87 VAL A O 1
ATOM 669 N N . GLN A 1 88 ? 4.355 8.031 -2.6 1 89.94 88 GLN A N 1
ATOM 670 C CA . GLN A 1 88 ? 4.492 8.984 -3.697 1 89.94 88 GLN A CA 1
ATOM 671 C C . GLN A 1 88 ? 4.578 10.414 -3.17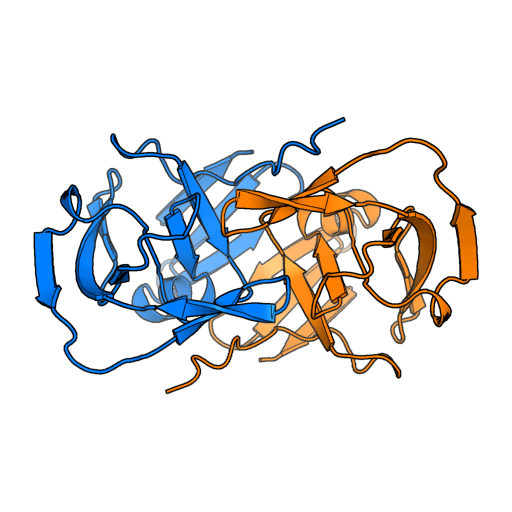6 1 89.94 88 GLN A C 1
ATOM 673 O O . GLN A 1 88 ? 5.477 11.172 -3.561 1 89.94 88 GLN A O 1
ATOM 678 N N . LYS A 1 89 ? 3.65 10.758 -2.367 1 92.44 89 LYS A N 1
ATOM 679 C CA . LYS A 1 89 ? 3.633 12.109 -1.83 1 92.44 89 LYS A CA 1
ATOM 680 C C . LYS A 1 89 ? 4.871 12.383 -0.984 1 92.44 89 LYS A C 1
ATOM 682 O O . LYS A 1 89 ? 5.461 13.461 -1.067 1 92.44 89 LYS A O 1
ATOM 687 N N . LEU A 1 90 ? 5.258 11.453 -0.201 1 91.12 90 LEU A N 1
ATOM 688 C CA . LEU A 1 90 ? 6.418 11.609 0.669 1 91.12 90 LEU A CA 1
ATOM 689 C C . LEU A 1 90 ? 7.688 11.82 -0.15 1 91.12 90 LEU A C 1
ATOM 691 O O . LEU A 1 90 ? 8.484 12.711 0.145 1 91.12 90 LEU A O 1
ATOM 695 N N . THR A 1 91 ? 7.863 10.969 -1.123 1 91.75 91 THR A N 1
ATOM 696 C CA . THR A 1 91 ? 9.07 11.062 -1.936 1 91.75 91 THR A CA 1
ATOM 697 C C . THR A 1 91 ? 9.109 12.383 -2.705 1 91.75 91 THR A C 1
ATOM 699 O O . THR A 1 91 ? 10.18 12.961 -2.898 1 91.75 91 THR A O 1
ATOM 702 N N . LYS A 1 92 ? 7.988 12.812 -3.166 1 92.62 92 LYS A N 1
ATOM 703 C CA . LYS A 1 92 ? 7.91 14.086 -3.871 1 92.62 92 LYS A CA 1
ATOM 704 C C . LYS A 1 92 ? 8.219 15.25 -2.936 1 92.62 92 LYS A C 1
ATOM 706 O O . LYS A 1 92 ? 9.07 16.094 -3.242 1 92.62 92 LYS A O 1
ATOM 711 N N . ASP A 1 93 ? 7.551 15.281 -1.846 1 91.62 93 ASP A N 1
ATOM 712 C CA . ASP A 1 93 ? 7.668 16.391 -0.916 1 91.62 93 ASP A CA 1
ATOM 713 C C . ASP A 1 93 ? 9.086 16.5 -0.365 1 91.62 93 ASP A C 1
ATOM 715 O O . ASP A 1 93 ? 9.586 17.609 -0.138 1 91.62 93 ASP A O 1
ATOM 719 N N . LEU A 1 94 ? 9.734 15.352 -0.133 1 89.81 94 LEU A N 1
ATOM 720 C CA . LEU A 1 94 ? 11.047 15.352 0.492 1 89.81 94 LEU A CA 1
ATOM 721 C C . LEU A 1 94 ? 12.148 15.242 -0.559 1 89.81 94 LEU A C 1
ATOM 723 O O . LEU A 1 94 ? 13.336 15.203 -0.221 1 89.81 94 LEU A O 1
ATOM 727 N N . ASN A 1 95 ? 11.805 15.148 -1.814 1 93 95 ASN A N 1
ATOM 728 C CA . ASN A 1 95 ? 12.773 14.914 -2.877 1 93 95 ASN A CA 1
ATOM 729 C C . ASN A 1 95 ? 13.719 13.766 -2.537 1 93 95 ASN A C 1
ATOM 731 O O . ASN A 1 95 ? 14.938 13.93 -2.533 1 93 95 ASN A O 1
ATOM 735 N N . CYS A 1 96 ? 13.109 12.617 -2.316 1 92.38 96 CYS A N 1
ATOM 736 C CA . CYS A 1 96 ? 13.867 11.438 -1.912 1 92.38 96 CYS A CA 1
ATOM 737 C C . CYS A 1 96 ? 13.375 10.195 -2.639 1 92.38 96 CYS A C 1
ATOM 739 O O . CYS A 1 96 ? 12.367 10.242 -3.346 1 92.38 96 CYS A O 1
ATOM 741 N N . SER A 1 97 ? 14.156 9.156 -2.584 1 93.12 97 SER A N 1
ATOM 742 C CA . SER A 1 97 ? 13.75 7.824 -3.02 1 93.12 97 SER A CA 1
ATOM 743 C C . SER A 1 97 ? 13.625 6.871 -1.835 1 93.12 97 SER A C 1
ATOM 745 O O . SER A 1 97 ? 14.172 7.133 -0.762 1 93.12 97 SER A O 1
ATOM 747 N N . VAL A 1 98 ? 12.812 5.898 -2.043 1 91.81 98 VAL A N 1
ATOM 748 C CA . VAL A 1 98 ? 12.711 4.859 -1.022 1 91.81 98 VAL A CA 1
ATOM 749 C C . VAL A 1 98 ? 13.023 3.498 -1.639 1 91.81 98 VAL A C 1
ATOM 751 O O . VAL A 1 98 ? 12.508 3.158 -2.705 1 91.81 98 VAL A O 1
ATOM 754 N N . THR A 1 99 ? 13.883 2.836 -0.987 1 92.38 99 THR A N 1
ATOM 755 C CA . THR A 1 99 ? 14.25 1.488 -1.407 1 92.38 99 THR A CA 1
ATOM 756 C C . THR A 1 99 ? 13.734 0.451 -0.414 1 92.38 99 THR A C 1
ATOM 758 O O . THR A 1 99 ? 14.039 0.521 0.778 1 92.38 99 THR A O 1
ATOM 761 N N . PHE A 1 100 ? 12.922 -0.478 -0.958 1 90.06 100 PHE A N 1
ATOM 762 C CA . PHE A 1 100 ? 12.406 -1.572 -0.145 1 90.06 100 PHE A CA 1
ATOM 763 C C . PHE A 1 100 ? 13.234 -2.834 -0.346 1 90.06 100 PHE A C 1
ATOM 765 O O . PHE A 1 100 ? 13.484 -3.244 -1.481 1 90.06 100 PHE A O 1
ATOM 772 N N . PHE A 1 101 ? 13.594 -3.301 0.799 1 87.44 101 PHE A N 1
ATOM 773 C CA . PHE A 1 101 ? 14.211 -4.617 0.856 1 87.44 101 PHE A CA 1
ATOM 774 C C . PHE A 1 101 ? 13.281 -5.629 1.52 1 87.44 101 PHE A C 1
ATOM 776 O O . PHE A 1 101 ? 12.164 -5.285 1.912 1 87.44 101 PHE A O 1
ATOM 783 N N . SER A 1 102 ? 13.688 -6.879 1.562 1 82.31 102 SER A N 1
ATOM 784 C CA . SER A 1 102 ? 12.844 -7.922 2.141 1 82.31 102 SER A CA 1
ATOM 785 C C . SER A 1 102 ? 12.625 -7.691 3.631 1 82.31 102 SER A C 1
ATOM 787 O O . SER A 1 102 ? 11.609 -8.125 4.191 1 82.31 102 SER A O 1
ATOM 789 N N . THR A 1 103 ? 13.406 -6.875 4.324 1 80.94 103 THR A N 1
ATOM 790 C CA . THR A 1 103 ? 13.336 -6.777 5.777 1 80.94 103 THR A CA 1
ATOM 791 C C . THR A 1 103 ? 13.148 -5.328 6.211 1 80.94 103 THR A C 1
ATOM 793 O O . THR A 1 103 ? 12.758 -5.062 7.352 1 80.94 103 THR A O 1
ATOM 796 N N . HIS A 1 104 ? 13.516 -4.375 5.348 1 84.88 104 HIS A N 1
ATOM 797 C CA . HIS A 1 104 ? 13.477 -2.969 5.73 1 84.88 104 HIS A CA 1
ATOM 798 C C . HIS A 1 104 ? 13.352 -2.068 4.508 1 84.88 104 HIS A C 1
ATOM 800 O O . HIS A 1 104 ? 13.367 -2.549 3.371 1 84.88 104 HIS A O 1
ATOM 806 N N . CYS A 1 105 ? 13.086 -0.821 4.801 1 86.69 105 CYS A N 1
ATOM 807 C CA . CYS A 1 105 ? 13.109 0.179 3.738 1 86.69 105 CYS A CA 1
ATOM 808 C C . CYS A 1 105 ? 13.938 1.393 4.152 1 86.69 105 CYS A C 1
ATOM 810 O O . CYS A 1 105 ? 14.102 1.657 5.344 1 86.69 105 CYS A O 1
ATOM 812 N N . VAL A 1 106 ? 14.531 2.023 3.113 1 89.19 106 VAL A N 1
ATOM 813 C CA . VAL A 1 106 ? 15.43 3.154 3.336 1 89.19 106 VAL A CA 1
ATOM 814 C C . VAL A 1 106 ? 14.992 4.332 2.467 1 89.19 106 VAL A C 1
ATOM 816 O O . VAL A 1 106 ? 14.836 4.195 1.251 1 89.19 106 VAL A O 1
ATOM 819 N N . PHE A 1 107 ? 14.75 5.422 3.133 1 89.06 107 PHE A N 1
ATOM 820 C CA . PHE A 1 107 ? 14.531 6.672 2.416 1 89.06 107 PHE A CA 1
ATOM 821 C C . PHE A 1 107 ? 15.836 7.438 2.244 1 89.06 107 PHE A C 1
ATOM 823 O O . PHE A 1 107 ? 16.547 7.695 3.221 1 89.06 107 PHE A O 1
ATOM 830 N N . GLN A 1 108 ? 16.125 7.785 1.035 1 92 108 GLN A N 1
ATOM 831 C CA . GLN A 1 108 ? 17.391 8.445 0.73 1 92 108 GLN A CA 1
ATOM 832 C C . GLN A 1 108 ? 17.156 9.773 0.017 1 92 108 GLN A C 1
ATOM 834 O O . GLN A 1 108 ? 16.406 9.836 -0.965 1 92 108 GLN A O 1
ATOM 839 N N . ASP A 1 109 ? 17.812 10.812 0.58 1 92.44 109 ASP A N 1
ATOM 840 C CA . ASP A 1 109 ? 17.781 12.125 -0.059 1 92.44 109 ASP A CA 1
ATOM 841 C C . ASP A 1 109 ? 18.438 12.086 -1.435 1 92.44 109 ASP A C 1
ATOM 843 O O . ASP A 1 109 ? 19.578 11.625 -1.57 1 92.44 109 ASP A O 1
ATOM 847 N N . LEU A 1 110 ? 17.812 12.594 -2.393 1 91.81 110 LEU A N 1
ATOM 848 C CA . LEU A 1 110 ? 18.344 12.469 -3.748 1 91.81 110 LEU A CA 1
ATOM 849 C C . LEU A 1 110 ? 19.438 13.5 -4.004 1 91.81 110 LEU A C 1
ATOM 851 O O . LEU A 1 110 ? 20.312 13.281 -4.84 1 91.81 110 LEU A O 1
ATOM 855 N N . ALA A 1 111 ? 19.359 14.586 -3.332 1 92.5 111 ALA A N 1
ATOM 856 C CA . ALA A 1 111 ? 20.359 15.641 -3.531 1 92.5 111 ALA A CA 1
ATOM 857 C C . ALA A 1 111 ? 21.688 15.273 -2.875 1 92.5 111 ALA A C 1
ATOM 859 O O . ALA A 1 111 ? 22.75 15.461 -3.467 1 92.5 111 ALA A O 1
ATOM 860 N N . THR A 1 112 ? 21.719 14.656 -1.713 1 92.12 112 THR A N 1
ATOM 861 C CA . THR A 1 112 ? 22.938 14.453 -0.94 1 92.12 112 THR A CA 1
ATOM 862 C C . THR A 1 112 ? 23.328 12.977 -0.903 1 92.12 112 THR A C 1
ATOM 864 O O . THR A 1 112 ? 24.469 12.633 -0.594 1 92.12 112 THR A O 1
ATOM 867 N N . GLY A 1 113 ? 22.266 12.125 -1.144 1 90.75 113 GLY A N 1
ATOM 868 C CA . GLY A 1 113 ? 22.484 10.695 -1.026 1 90.75 113 GLY A CA 1
ATOM 869 C C . GLY A 1 113 ? 22.391 10.195 0.401 1 90.75 113 GLY A C 1
ATOM 870 O O . GLY A 1 113 ? 22.562 9 0.655 1 90.75 113 GLY A O 1
ATOM 871 N N . LYS A 1 114 ? 22.016 11.07 1.284 1 91.75 114 LYS A N 1
ATOM 872 C CA . LYS A 1 114 ? 21.969 10.68 2.691 1 91.75 114 LYS A CA 1
ATOM 873 C C . LYS A 1 114 ? 20.656 9.992 3.035 1 91.75 114 LYS A C 1
ATOM 875 O O . LYS A 1 114 ? 19.609 10.32 2.467 1 91.75 114 LYS A O 1
ATOM 880 N N . THR A 1 115 ? 20.719 9.055 3.98 1 88.25 115 THR A N 1
ATOM 881 C CA . THR A 1 115 ? 19.531 8.375 4.492 1 88.25 115 THR A CA 1
ATOM 882 C C . THR A 1 115 ? 18.703 9.32 5.348 1 88.25 115 THR A C 1
ATOM 884 O O . THR A 1 115 ? 19.219 9.945 6.277 1 88.25 115 THR A O 1
ATOM 887 N N . ILE A 1 116 ? 17.469 9.477 4.965 1 84.12 116 ILE A N 1
ATOM 888 C CA . ILE A 1 116 ? 16.531 10.32 5.695 1 84.12 116 ILE A CA 1
ATOM 889 C C . ILE A 1 116 ? 15.852 9.5 6.793 1 84.12 116 ILE A C 1
ATOM 891 O O . ILE A 1 116 ? 15.688 9.977 7.918 1 84.12 116 ILE A O 1
ATOM 895 N N . LEU A 1 117 ? 15.406 8.336 6.477 1 80.38 117 LEU A N 1
ATOM 896 C CA . LEU A 1 117 ? 14.617 7.484 7.359 1 80.38 117 LEU A CA 1
ATOM 897 C C . LEU A 1 117 ? 14.797 6.012 6.996 1 80.38 117 LEU A C 1
ATOM 899 O O . LEU A 1 117 ? 14.883 5.668 5.816 1 80.38 117 LEU A O 1
ATOM 903 N N . THR A 1 118 ? 14.922 5.168 8.102 1 78 118 THR A N 1
ATOM 904 C CA . THR A 1 118 ? 14.891 3.719 7.93 1 78 118 THR A CA 1
ATOM 905 C C . THR A 1 118 ? 13.695 3.113 8.664 1 78 118 THR A C 1
ATOM 907 O O . THR A 1 118 ? 13.43 3.463 9.812 1 78 118 THR A O 1
ATOM 910 N N . ALA A 1 119 ? 12.891 2.391 7.871 1 74.81 119 ALA A N 1
ATOM 911 C CA . ALA A 1 119 ? 11.773 1.675 8.477 1 74.81 119 ALA A CA 1
ATOM 912 C C . ALA A 1 119 ? 11.992 0.166 8.422 1 74.81 119 ALA A C 1
ATOM 914 O O . ALA A 1 119 ? 12.578 -0.349 7.469 1 74.81 119 ALA A O 1
ATOM 915 N N . LYS A 1 120 ? 11.781 -0.473 9.578 1 68.19 120 LYS A N 1
ATOM 916 C CA . LYS A 1 120 ? 11.992 -1.915 9.664 1 68.19 120 LYS A CA 1
ATOM 917 C C . LYS A 1 120 ? 10.672 -2.656 9.836 1 68.19 120 LYS A C 1
ATOM 919 O O . LYS A 1 120 ? 9.703 -2.096 10.359 1 68.19 120 LYS A O 1
ATOM 924 N N . GLU A 1 121 ? 10.555 -3.867 9.219 1 64.94 121 GLU A N 1
ATOM 925 C CA . GLU A 1 121 ? 9.445 -4.77 9.5 1 64.94 121 GLU A CA 1
ATOM 926 C C . GLU A 1 121 ? 9.406 -5.156 10.977 1 64.94 121 GLU A C 1
ATOM 928 O O . GLU A 1 121 ? 10.445 -5.227 11.633 1 64.94 121 GLU A O 1
ATOM 933 N N . MET B 1 1 ? -12.43 15 -5.883 1 20.92 1 MET B N 1
ATOM 934 C CA . MET B 1 1 ? -11.141 14.812 -6.547 1 20.92 1 MET B CA 1
ATOM 935 C C . MET B 1 1 ? -10.562 13.445 -6.227 1 20.92 1 MET B C 1
ATOM 937 O O . MET B 1 1 ? -10.359 13.102 -5.059 1 20.92 1 MET B O 1
ATOM 941 N N . LYS B 1 2 ? -10.969 12.43 -6.863 1 28.06 2 LYS B N 1
ATOM 942 C CA . LYS B 1 2 ? -10.766 11 -6.688 1 28.06 2 LYS B CA 1
ATOM 943 C C . LYS B 1 2 ? -9.273 10.664 -6.617 1 28.06 2 LYS B C 1
ATOM 945 O O . LYS B 1 2 ? -8.516 11 -7.527 1 28.06 2 LYS B O 1
ATOM 950 N N . GLY B 1 3 ? -8.672 10.984 -5.535 1 30.2 3 GLY B N 1
ATOM 951 C CA . GLY B 1 3 ? -7.223 10.828 -5.504 1 30.2 3 GLY B CA 1
ATOM 952 C C . GLY B 1 3 ? -6.742 9.594 -6.238 1 30.2 3 GLY B C 1
ATOM 953 O O . GLY B 1 3 ? -7.238 8.484 -6.004 1 30.2 3 GLY B O 1
ATOM 954 N N . LYS B 1 4 ? -6.484 9.891 -7.488 1 33.19 4 LYS B N 1
ATOM 955 C CA . LYS B 1 4 ? -5.988 8.875 -8.414 1 33.19 4 LYS B CA 1
ATOM 956 C C . LYS B 1 4 ? -4.816 8.109 -7.812 1 33.19 4 LYS B C 1
ATOM 958 O O . LYS B 1 4 ? -3.834 8.711 -7.371 1 33.19 4 LYS B O 1
ATOM 963 N N . SER B 1 5 ? -5.184 7.105 -7.125 1 35.81 5 SER B N 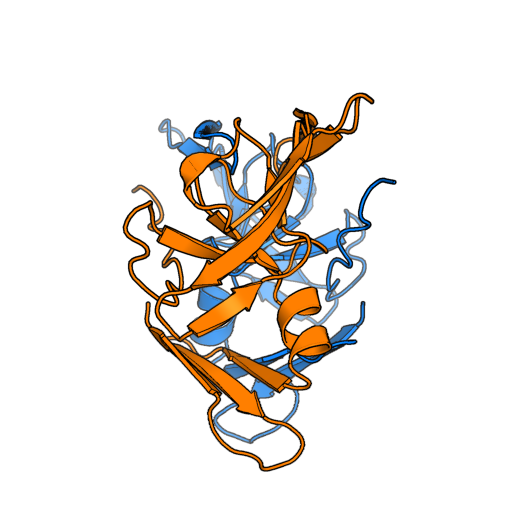1
ATOM 964 C CA . SER B 1 5 ? -4.156 6.148 -6.723 1 35.81 5 SER B CA 1
ATOM 965 C C . SER B 1 5 ? -3.184 5.867 -7.863 1 35.81 5 SER B C 1
ATOM 967 O O . SER B 1 5 ? -3.602 5.559 -8.977 1 35.81 5 SER B O 1
ATOM 969 N N . SER B 1 6 ? -2.188 6.762 -8.086 1 39.09 6 SER B N 1
ATOM 970 C CA . SER B 1 6 ? -1.181 6.402 -9.078 1 39.09 6 SER B CA 1
ATOM 971 C C . SER B 1 6 ? -0.67 4.98 -8.859 1 39.09 6 SER B C 1
ATOM 973 O O . SER B 1 6 ? -0.059 4.688 -7.832 1 39.09 6 SER B O 1
ATOM 975 N N . LEU B 1 7 ? -1.546 4.141 -9.234 1 47.41 7 LEU B N 1
ATOM 976 C CA . LEU B 1 7 ? -1.308 2.709 -9.094 1 47.41 7 LEU B CA 1
ATOM 977 C C . LEU B 1 7 ? -0.063 2.285 -9.867 1 47.41 7 LEU B C 1
ATOM 979 O O . LEU B 1 7 ? 0.022 2.494 -11.078 1 47.41 7 LEU B O 1
ATOM 983 N N . HIS B 1 8 ? 1.076 2.408 -9.273 1 46.47 8 HIS B N 1
ATOM 984 C CA . HIS B 1 8 ? 2.184 1.774 -9.977 1 46.47 8 HIS B CA 1
ATOM 985 C C . HIS B 1 8 ? 1.788 0.397 -10.5 1 46.47 8 HIS B C 1
ATOM 987 O O . HIS B 1 8 ? 1.392 -0.475 -9.727 1 46.47 8 HIS B O 1
ATOM 993 N N . THR B 1 9 ? 1.403 0.43 -11.867 1 53.97 9 THR B N 1
ATOM 994 C CA . THR B 1 9 ? 0.89 -0.789 -12.477 1 53.97 9 THR B CA 1
ATOM 995 C C . THR B 1 9 ? 2.01 -1.561 -13.172 1 53.97 9 THR B C 1
ATOM 997 O O . THR B 1 9 ? 2.912 -0.96 -13.758 1 53.97 9 THR B O 1
ATOM 1000 N N . VAL B 1 10 ? 2.492 -2.641 -12.797 1 49.25 10 VAL B N 1
ATOM 1001 C CA . VAL B 1 10 ? 3.516 -3.459 -13.438 1 49.25 10 VAL B CA 1
ATOM 1002 C C . VAL B 1 10 ? 2.953 -4.082 -14.711 1 49.25 10 VAL B C 1
ATOM 1004 O O . VAL B 1 10 ? 3.699 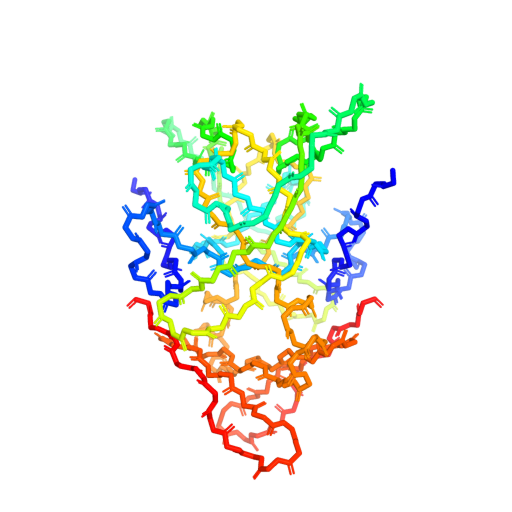-4.656 -15.508 1 49.25 10 VAL B O 1
ATOM 1007 N N . GLY B 1 11 ? 1.831 -3.82 -15.133 1 47.88 11 GLY B N 1
ATOM 1008 C CA . GLY B 1 11 ? 1.436 -4.301 -16.453 1 47.88 11 GLY B CA 1
AT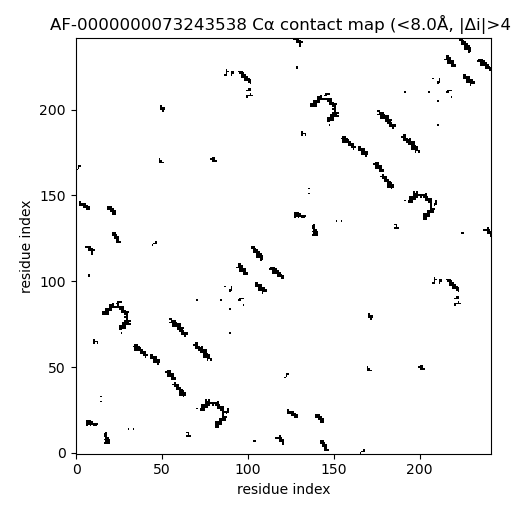OM 1009 C C . GLY B 1 11 ? -0.039 -4.645 -16.531 1 47.88 11 GLY B C 1
ATOM 1010 O O . GLY B 1 11 ? -0.718 -4.766 -15.516 1 47.88 11 GLY B O 1
ATOM 1011 N N . PRO B 1 12 ? -0.593 -4.199 -17.688 1 45.19 12 PRO B N 1
ATOM 1012 C CA . PRO B 1 12 ? -1.972 -4.578 -18 1 45.19 12 PRO B CA 1
ATOM 1013 C C . PRO B 1 12 ? -2.209 -6.086 -17.906 1 45.19 12 PRO B C 1
ATOM 1015 O O . PRO B 1 12 ? -1.372 -6.875 -18.344 1 45.19 12 PRO B O 1
ATOM 1018 N N . VAL B 1 13 ? -2.41 -6.625 -16.812 1 50.69 13 VAL B N 1
ATOM 1019 C CA . VAL B 1 13 ? -2.965 -7.957 -17.016 1 50.69 13 VAL B CA 1
ATOM 1020 C C . VAL B 1 13 ? -4.398 -7.848 -17.531 1 50.69 13 VAL B C 1
ATOM 1022 O O . VAL B 1 13 ? -5.09 -6.863 -17.266 1 50.69 13 VAL B O 1
ATOM 1025 N N . SER B 1 14 ? -4.711 -8.578 -18.578 1 51.38 14 SER B N 1
ATOM 1026 C CA . SER B 1 14 ? -6.051 -8.695 -19.141 1 51.38 14 SER B CA 1
ATOM 1027 C C . SER B 1 14 ? -7.121 -8.508 -18.078 1 51.38 14 SER B C 1
ATOM 1029 O O . SER B 1 14 ? -8.289 -8.273 -18.391 1 51.38 14 SER B O 1
ATOM 1031 N N . GLN B 1 15 ? -6.699 -8.539 -16.844 1 66.19 15 GLN B N 1
ATOM 1032 C CA . GLN B 1 15 ? -7.82 -8.594 -15.914 1 66.19 15 GLN B CA 1
ATOM 1033 C C . GLN B 1 15 ? -7.602 -7.648 -14.734 1 66.19 15 GLN B C 1
ATOM 1035 O O . GLN B 1 15 ? -7.793 -8.031 -13.578 1 66.19 15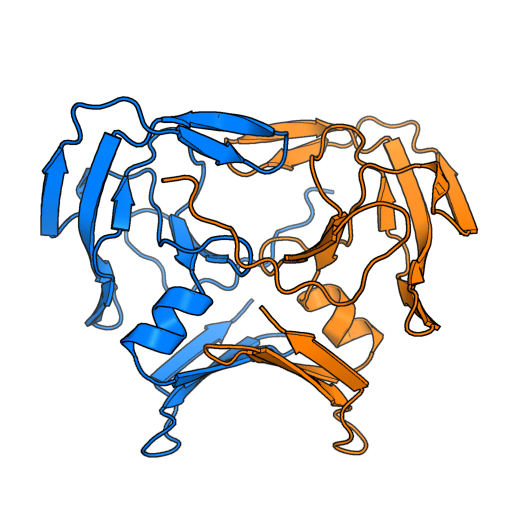 GLN B O 1
ATOM 1040 N N . GLY B 1 16 ? -7.25 -6.434 -15.125 1 77.12 16 GLY B N 1
ATOM 1041 C CA . GLY B 1 16 ? -7.25 -5.355 -14.148 1 77.12 16 GLY B CA 1
ATOM 1042 C C . GLY B 1 16 ? -5.859 -4.848 -13.82 1 77.12 16 GLY B C 1
ATOM 1043 O O . GLY B 1 16 ? -4.863 -5.398 -14.289 1 77.12 16 GLY B O 1
ATOM 1044 N N . ILE B 1 17 ? -5.828 -3.867 -13.062 1 82.38 17 ILE B N 1
ATOM 1045 C CA . ILE B 1 17 ? -4.555 -3.248 -12.711 1 82.38 17 ILE B CA 1
ATOM 1046 C C . ILE B 1 17 ? -3.992 -3.9 -11.453 1 82.38 17 ILE B C 1
ATOM 1048 O O . ILE B 1 17 ? -4.746 -4.406 -10.617 1 82.38 17 ILE B O 1
ATOM 1052 N N . TRP B 1 18 ? -2.68 -4.172 -11.469 1 87.31 18 TRP B N 1
ATOM 1053 C CA . TRP B 1 18 ? -1.987 -4.637 -10.273 1 87.31 18 TRP B CA 1
ATOM 1054 C C . TRP B 1 18 ? -1.377 -3.469 -9.508 1 87.31 18 TRP B C 1
ATOM 1056 O O . TRP B 1 18 ? -0.593 -2.695 -10.062 1 87.31 18 TRP B O 1
ATOM 1066 N N . ILE B 1 19 ? -1.748 -3.406 -8.211 1 86.94 19 ILE B N 1
ATOM 1067 C CA . ILE B 1 19 ? -1.245 -2.338 -7.355 1 86.94 19 ILE B CA 1
ATOM 1068 C C . ILE B 1 19 ? -0.174 -2.893 -6.418 1 86.94 19 ILE B C 1
ATOM 1070 O O . ILE B 1 19 ? -0.365 -3.941 -5.801 1 86.94 19 ILE B O 1
ATOM 1074 N N . LEU B 1 20 ? 0.97 -2.201 -6.414 1 88.25 20 LEU B N 1
ATOM 1075 C CA . LEU B 1 20 ? 1.991 -2.568 -5.441 1 88.25 20 LEU B CA 1
ATOM 1076 C C . LEU B 1 20 ? 1.562 -2.178 -4.031 1 88.25 20 LEU B C 1
ATOM 1078 O O . LEU B 1 20 ? 1.063 -1.072 -3.812 1 88.25 20 LEU B O 1
ATOM 1082 N N . ASP B 1 21 ? 1.719 -3.123 -3.156 1 85 21 ASP B N 1
ATOM 1083 C CA . ASP B 1 21 ? 1.231 -2.914 -1.797 1 85 21 ASP B CA 1
ATOM 1084 C C . ASP B 1 21 ? 2.316 -3.229 -0.77 1 85 21 ASP B C 1
ATOM 1086 O O . ASP B 1 21 ? 2.955 -4.281 -0.835 1 85 21 ASP B O 1
ATOM 1090 N N . LEU B 1 22 ? 2.568 -2.311 0.158 1 83.56 22 LEU B N 1
ATOM 1091 C CA . LEU B 1 22 ? 3.545 -2.492 1.228 1 83.56 22 LEU B CA 1
ATOM 1092 C C . LEU B 1 22 ? 2.865 -2.971 2.508 1 83.56 22 LEU B C 1
ATOM 1094 O O . LEU B 1 22 ? 3.539 -3.344 3.471 1 83.56 22 LEU B O 1
ATOM 1098 N N . GLY B 1 23 ? 1.58 -3.041 2.582 1 77.06 23 GLY B N 1
ATOM 1099 C CA . GLY B 1 23 ? 0.811 -3.299 3.789 1 77.06 23 GLY B CA 1
ATOM 1100 C C . GLY B 1 23 ? 0.44 -4.762 3.961 1 77.06 23 GLY B C 1
ATOM 1101 O O . GLY B 1 23 ? -0.031 -5.168 5.023 1 77.06 23 GLY B O 1
ATOM 1102 N N . GLU B 1 24 ? 0.683 -5.539 2.947 1 83.69 24 GLU B N 1
ATOM 1103 C CA . GLU B 1 24 ? 0.231 -6.926 2.99 1 83.69 24 GLU B CA 1
ATOM 1104 C C . GLU B 1 24 ? 1.398 -7.891 2.812 1 83.69 24 GLU B C 1
ATOM 1106 O O . GLU B 1 24 ? 2.357 -7.59 2.1 1 83.69 24 GLU B O 1
ATOM 1111 N N . THR B 1 25 ? 1.229 -9.094 3.361 1 88.94 25 THR B N 1
ATOM 1112 C CA . THR B 1 25 ? 2.295 -10.094 3.297 1 88.94 25 THR B CA 1
ATOM 1113 C C . THR B 1 25 ? 2.078 -11.039 2.119 1 88.94 25 THR B C 1
ATOM 1115 O O . THR B 1 25 ? 2.988 -11.773 1.734 1 88.94 25 THR B O 1
ATOM 1118 N N . ASP B 1 26 ? 0.868 -11.039 1.582 1 94.88 26 ASP B N 1
ATOM 1119 C CA . ASP B 1 26 ? 0.546 -11.93 0.472 1 94.88 26 ASP B CA 1
ATOM 1120 C C . ASP B 1 26 ? 0.048 -11.148 -0.737 1 94.88 26 ASP B C 1
ATOM 1122 O O . ASP B 1 26 ? -0.562 -10.086 -0.585 1 94.88 26 ASP B O 1
ATOM 1126 N N . HIS B 1 27 ? 0.382 -11.68 -1.911 1 95.94 27 HIS B N 1
ATOM 1127 C CA . HIS B 1 27 ? -0.333 -11.211 -3.092 1 95.94 27 HIS B CA 1
ATOM 1128 C C . HIS B 1 27 ? -1.813 -11.57 -3.02 1 95.94 27 HIS B C 1
ATOM 1130 O O . HIS B 1 27 ? -2.184 -12.578 -2.412 1 95.94 27 HIS B O 1
ATOM 1136 N N . MET B 1 28 ? -2.594 -10.766 -3.623 1 96.25 28 MET B N 1
ATOM 1137 C CA . MET B 1 28 ? -4.027 -11.039 -3.592 1 96.25 28 MET B CA 1
ATOM 1138 C C . MET B 1 28 ? -4.695 -10.602 -4.891 1 96.25 28 MET B C 1
ATOM 1140 O O . MET B 1 28 ? -4.227 -9.68 -5.555 1 96.25 28 MET B O 1
ATOM 1144 N N . THR B 1 29 ? -5.766 -11.266 -5.246 1 96.25 29 THR B N 1
ATOM 1145 C CA . THR B 1 29 ? -6.547 -10.891 -6.422 1 96.25 29 THR B CA 1
ATOM 1146 C C . THR B 1 29 ? -8.023 -11.227 -6.215 1 96.25 29 THR B C 1
ATOM 1148 O O . THR B 1 29 ? -8.352 -12.211 -5.547 1 96.25 29 THR B O 1
ATOM 1151 N N . PRO B 1 30 ? -8.859 -10.375 -6.785 1 96.44 30 PRO B N 1
ATOM 1152 C CA . PRO B 1 30 ? -10.281 -10.742 -6.77 1 96.44 30 PRO B CA 1
ATOM 1153 C C . PRO B 1 30 ? -10.656 -11.688 -7.91 1 96.44 30 PRO B C 1
ATOM 1155 O O . PRO B 1 30 ? -11.766 -12.227 -7.93 1 96.44 30 PRO B O 1
ATOM 1158 N N . PHE B 1 31 ? -9.742 -11.938 -8.828 1 95.81 31 PHE B N 1
ATOM 1159 C CA . PHE B 1 31 ? -10.117 -12.602 -10.07 1 95.81 31 PHE B CA 1
ATOM 1160 C C . PHE B 1 31 ? -9.711 -14.07 -10.047 1 95.81 31 PHE B C 1
ATOM 1162 O O . PHE B 1 31 ? -8.523 -14.391 -10.156 1 95.81 31 PHE B O 1
ATOM 1169 N N . ARG B 1 32 ? -10.672 -14.883 -10.055 1 95.5 32 ARG B N 1
ATOM 1170 C CA . ARG B 1 32 ? -10.438 -16.328 -10.008 1 95.5 32 ARG B CA 1
ATOM 1171 C C . ARG B 1 32 ? -9.883 -16.828 -11.336 1 95.5 32 ARG B C 1
ATOM 1173 O O . ARG B 1 32 ? -9.078 -17.766 -11.359 1 95.5 32 ARG B O 1
ATOM 1180 N N . MET B 1 33 ? -10.172 -16.234 -12.391 1 94.44 33 MET B N 1
ATOM 1181 C CA . MET B 1 33 ? -9.93 -16.75 -13.727 1 94.44 33 MET B CA 1
ATOM 1182 C C . MET B 1 33 ? -8.453 -16.641 -14.102 1 94.44 33 MET B C 1
ATOM 1184 O O . MET B 1 33 ? -8 -17.266 -15.062 1 94.44 33 MET B O 1
ATOM 1188 N N . ILE B 1 34 ? -7.68 -15.914 -13.352 1 93.94 34 ILE B N 1
ATOM 1189 C CA . ILE B 1 34 ? -6.32 -15.641 -13.797 1 93.94 34 ILE B CA 1
ATOM 1190 C C . ILE B 1 34 ? -5.352 -16.609 -13.125 1 93.94 34 ILE B C 1
ATOM 1192 O O . ILE B 1 34 ? -4.148 -16.578 -13.398 1 93.94 34 ILE B O 1
ATOM 1196 N N . PHE B 1 35 ? -5.824 -17.516 -12.336 1 95.75 35 PHE B N 1
ATOM 1197 C CA . PHE B 1 35 ? -4.977 -18.5 -11.656 1 95.75 35 PHE B CA 1
ATOM 1198 C C . PHE B 1 35 ? -4.57 -19.609 -12.602 1 95.75 35 PHE B C 1
ATOM 1200 O O . PHE B 1 35 ? -5.406 -20.156 -13.336 1 95.75 35 PHE B O 1
ATOM 1207 N N . LYS B 1 36 ? -3.297 -19.922 -12.641 1 95.88 36 LYS B N 1
ATOM 1208 C CA . LYS B 1 36 ? -2.799 -21.094 -13.367 1 95.88 36 LYS B CA 1
ATOM 1209 C C . LYS B 1 36 ? -2.973 -22.359 -12.539 1 95.88 36 LYS B C 1
ATOM 1211 O O . LYS B 1 36 ? -3.168 -23.438 -13.102 1 95.88 36 LYS B O 1
ATOM 1216 N N . SER B 1 37 ? -2.826 -22.25 -11.289 1 96.62 37 SER B N 1
ATOM 1217 C CA . SER B 1 37 ? -3.156 -23.266 -10.289 1 96.62 37 SER B CA 1
ATOM 1218 C C . SER B 1 37 ? -4.023 -22.688 -9.18 1 96.62 37 SER B C 1
ATOM 1220 O O . SER B 1 37 ? -3.916 -21.5 -8.852 1 96.62 37 SER B O 1
ATOM 1222 N N . TYR B 1 38 ? -4.906 -23.562 -8.695 1 96.56 38 TYR B N 1
ATOM 1223 C CA . TYR B 1 38 ? -5.855 -23.047 -7.715 1 96.56 38 TYR B CA 1
ATOM 1224 C C . TYR B 1 38 ? -6.27 -24.125 -6.73 1 96.56 38 TYR B C 1
ATOM 1226 O O . TYR B 1 38 ? -6.621 -25.234 -7.137 1 96.56 38 TYR B O 1
ATOM 1234 N N . ILE B 1 39 ? -6.16 -23.75 -5.441 1 97.06 39 ILE B N 1
ATOM 1235 C CA . ILE B 1 39 ? -6.652 -24.594 -4.359 1 97.06 39 ILE B CA 1
ATOM 1236 C C . ILE B 1 39 ? -7.727 -23.844 -3.57 1 97.06 39 ILE B C 1
ATOM 1238 O O . ILE B 1 39 ? -7.469 -22.781 -3.02 1 97.06 39 ILE B O 1
ATOM 1242 N N . LYS B 1 40 ? -8.844 -24.406 -3.51 1 96.31 40 LYS B N 1
ATOM 1243 C CA . LYS B 1 40 ? -9.938 -23.797 -2.754 1 96.31 40 LYS B CA 1
ATOM 1244 C C . LYS B 1 40 ? -9.719 -23.953 -1.252 1 96.31 40 LYS B C 1
ATOM 1246 O O . LYS B 1 40 ? -9.273 -25.016 -0.789 1 96.31 40 LYS B O 1
ATOM 1251 N N . ARG B 1 41 ? -9.977 -22.812 -0.585 1 92 41 ARG B N 1
ATOM 1252 C CA . ARG B 1 41 ? -9.898 -22.875 0.87 1 92 41 ARG B CA 1
ATOM 1253 C C . ARG B 1 41 ? -11.281 -23.109 1.48 1 92 41 ARG B C 1
ATOM 1255 O O . ARG B 1 41 ? -12.258 -22.484 1.077 1 92 41 ARG B O 1
ATOM 1262 N N . ASN B 1 42 ? -11.367 -24.047 2.389 1 84.06 42 ASN B N 1
ATOM 1263 C CA . ASN B 1 42 ? -12.633 -24.438 2.996 1 84.06 42 ASN B CA 1
ATOM 1264 C C . ASN B 1 42 ? -12.852 -23.734 4.332 1 84.06 42 ASN B C 1
ATOM 1266 O O . ASN B 1 42 ? -13.977 -23.656 4.82 1 84.06 42 ASN B O 1
ATOM 1270 N N . ARG B 1 43 ? -11.805 -23.359 4.875 1 80.69 43 ARG B N 1
ATOM 1271 C CA . ARG B 1 43 ? -11.922 -22.688 6.164 1 80.69 43 ARG B CA 1
ATOM 1272 C C . ARG B 1 43 ? -12.062 -21.172 5.98 1 80.69 43 ARG B C 1
ATOM 1274 O O . ARG B 1 43 ? -11.492 -20.594 5.047 1 80.69 43 ARG B O 1
ATOM 1281 N N . GLU B 1 44 ? -12.812 -20.719 6.949 1 85.12 44 GLU B N 1
ATOM 1282 C CA . GLU B 1 44 ? -13.039 -19.281 6.898 1 85.12 44 GLU B CA 1
ATOM 1283 C C . GLU B 1 44 ? -11.812 -18.516 7.379 1 85.12 44 GLU B C 1
ATOM 1285 O O . GLU B 1 44 ? -11.406 -18.641 8.531 1 85.12 44 GLU B O 1
ATOM 1290 N N . GLN B 1 45 ? -11.023 -18.094 6.504 1 93.25 45 GLN B N 1
ATOM 1291 C CA . GLN B 1 45 ? -9.984 -17.125 6.809 1 93.25 45 GLN B CA 1
ATOM 1292 C C . GLN B 1 45 ? -10.32 -15.758 6.23 1 93.25 45 GLN B C 1
ATOM 1294 O O . GLN B 1 45 ? -10.93 -15.664 5.16 1 93.25 45 GLN B O 1
ATOM 1299 N N . LEU B 1 46 ? -10.023 -14.734 7.035 1 94.44 46 LEU B N 1
ATOM 1300 C CA . LEU B 1 46 ? -10.336 -13.367 6.617 1 94.44 46 LEU B CA 1
ATOM 1301 C C . LEU B 1 46 ? -9.062 -12.531 6.504 1 94.44 46 LEU B C 1
ATOM 1303 O O . LEU B 1 46 ? -8.086 -12.789 7.207 1 94.44 46 LEU B O 1
ATOM 1307 N N . ILE B 1 47 ? -9.062 -11.695 5.551 1 93.06 47 ILE B N 1
ATOM 1308 C CA . ILE B 1 47 ? -8.125 -10.578 5.625 1 93.06 47 ILE B CA 1
ATOM 1309 C C . ILE B 1 47 ? -8.859 -9.312 6.078 1 93.06 47 ILE B C 1
ATOM 1311 O O . ILE B 1 47 ? -10.062 -9.172 5.84 1 93.06 47 ILE B O 1
ATOM 1315 N N . ILE B 1 48 ? -8.102 -8.43 6.781 1 92.5 48 ILE B N 1
ATOM 1316 C CA . ILE B 1 48 ? -8.68 -7.16 7.223 1 92.5 48 ILE B CA 1
ATOM 1317 C C . ILE B 1 48 ? -8.266 -6.043 6.27 1 92.5 48 ILE B C 1
ATOM 1319 O O . ILE B 1 48 ? -7.074 -5.836 6.023 1 92.5 48 ILE B O 1
ATOM 1323 N N . VAL B 1 49 ? -9.266 -5.379 5.773 1 91.56 49 VAL B N 1
ATOM 1324 C CA . VAL B 1 49 ? -8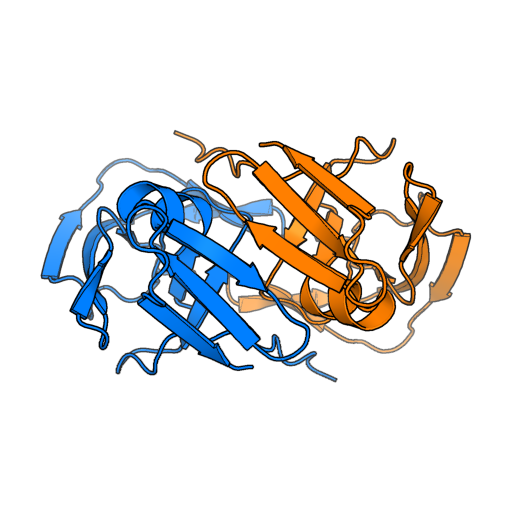.969 -4.289 4.852 1 91.56 49 VAL B CA 1
ATOM 1325 C C . VAL B 1 49 ? -8.859 -2.977 5.621 1 91.56 49 VAL B C 1
ATOM 1327 O O . VAL B 1 49 ? -9 -2.957 6.848 1 91.56 49 VAL B O 1
ATOM 1330 N N . ALA B 1 50 ? -8.617 -1.906 4.887 1 87.94 50 ALA B N 1
ATOM 1331 C CA . ALA B 1 50 ? -8.172 -0.641 5.461 1 87.94 50 ALA B CA 1
ATOM 1332 C C . ALA B 1 50 ? -9.219 -0.073 6.418 1 87.94 50 ALA B C 1
ATOM 1334 O O . ALA B 1 50 ? -8.883 0.649 7.359 1 87.94 50 ALA B O 1
ATOM 1335 N N . ASN B 1 51 ? -10.461 -0.345 6.184 1 90.44 51 ASN B N 1
ATOM 1336 C CA . ASN B 1 51 ? -11.492 0.198 7.055 1 90.44 51 ASN B CA 1
ATOM 1337 C C . ASN B 1 51 ? -11.828 -0.76 8.195 1 90.44 51 ASN B C 1
ATOM 1339 O O . ASN B 1 51 ? -12.844 -0.592 8.875 1 90.44 51 ASN B O 1
ATOM 1343 N N . GLY B 1 52 ? -11.039 -1.816 8.297 1 91.62 52 GLY B N 1
ATOM 1344 C CA . GLY B 1 52 ? -11.188 -2.721 9.43 1 91.62 52 GLY B CA 1
A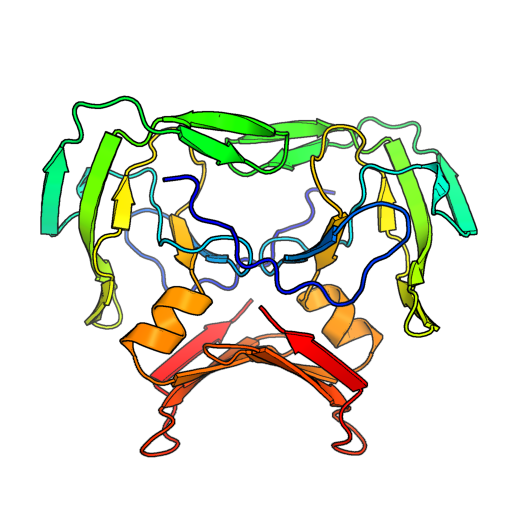TOM 1345 C C . GLY B 1 52 ? -12.125 -3.881 9.148 1 91.62 52 GLY B C 1
ATOM 1346 O O . GLY B 1 52 ? -12.305 -4.762 9.992 1 91.62 52 GLY B O 1
ATOM 1347 N N . GLN B 1 53 ? -12.68 -3.926 8.031 1 92.62 53 GLN B N 1
ATOM 1348 C CA . GLN B 1 53 ? -13.586 -5.008 7.676 1 92.62 53 GLN B CA 1
ATOM 1349 C C . GLN B 1 53 ? -12.82 -6.273 7.305 1 92.62 53 GLN B C 1
ATOM 1351 O O . GLN B 1 53 ? -11.789 -6.207 6.641 1 92.62 53 GLN B O 1
ATOM 1356 N N . GLY B 1 54 ? -13.367 -7.363 7.777 1 93.81 54 GLY B N 1
ATOM 1357 C CA . GLY B 1 54 ? -12.852 -8.656 7.352 1 93.81 54 GLY B CA 1
ATOM 1358 C C . GLY B 1 54 ? -13.508 -9.172 6.082 1 93.81 54 GLY B C 1
ATOM 1359 O O . GLY B 1 54 ? -14.727 -9.141 5.949 1 93.81 54 GLY B O 1
ATOM 1360 N N . VAL B 1 55 ? -12.664 -9.594 5.18 1 94.12 55 VAL B N 1
ATOM 1361 C CA . VAL B 1 55 ? -13.18 -10.188 3.947 1 94.12 55 VAL B CA 1
ATOM 1362 C C . VAL B 1 55 ? -12.594 -11.586 3.758 1 94.12 55 VAL B C 1
ATOM 1364 O O . VAL B 1 55 ? -11.43 -11.82 4.07 1 94.12 55 VAL B O 1
ATOM 1367 N N . PRO B 1 56 ? -13.367 -12.492 3.209 1 95.5 56 PRO B N 1
ATOM 1368 C CA . PRO B 1 56 ? -12.953 -13.898 3.176 1 95.5 56 PRO B CA 1
ATOM 1369 C C . PRO B 1 56 ? -11.898 -14.18 2.109 1 95.5 56 PRO B C 1
ATOM 1371 O O . PRO B 1 56 ? -11.938 -13.586 1.026 1 95.5 56 PRO B O 1
ATOM 1374 N N . ILE B 1 57 ? -11.008 -15.102 2.498 1 96.94 57 ILE B N 1
ATOM 1375 C CA . ILE B 1 57 ? -10.109 -15.742 1.549 1 96.94 57 ILE B CA 1
ATOM 1376 C C . ILE B 1 57 ? -10.75 -17.016 1.006 1 96.94 57 ILE B C 1
ATOM 1378 O O . ILE B 1 57 ? -11.094 -17.922 1.771 1 96.94 57 ILE B O 1
ATOM 1382 N N . CYS B 1 58 ? -10.859 -17.125 -0.252 1 97.44 58 CYS B N 1
ATOM 1383 C CA . CYS B 1 58 ? -11.617 -18.234 -0.824 1 97.44 58 CYS B CA 1
ATOM 1384 C C . CYS B 1 58 ? -10.688 -19.281 -1.4 1 97.44 58 CYS B C 1
ATOM 1386 O O . CYS B 1 58 ? -11.109 -20.422 -1.653 1 97.44 58 CYS B O 1
ATOM 1388 N N . GLY B 1 59 ? -9.445 -18.984 -1.633 1 97.81 59 GLY B N 1
ATOM 1389 C CA . GLY B 1 59 ? -8.484 -19.891 -2.215 1 97.81 59 GLY B CA 1
ATOM 1390 C C . GLY B 1 59 ? -7.121 -19.266 -2.445 1 97.81 59 GLY B C 1
ATOM 1391 O O . GLY B 1 59 ? -6.879 -18.125 -2.027 1 97.81 59 GLY B O 1
ATOM 1392 N N . SER B 1 60 ? -6.293 -20.016 -2.975 1 97.88 60 SER B N 1
ATOM 1393 C CA . SER B 1 60 ? -4.957 -19.547 -3.332 1 97.88 60 SER B CA 1
ATOM 1394 C C . SER B 1 60 ? -4.395 -20.328 -4.516 1 97.88 60 SER B C 1
ATOM 1396 O O . SER B 1 60 ? -4.914 -21.391 -4.871 1 97.88 60 SER B O 1
ATOM 1398 N N . GLY B 1 61 ? -3.398 -19.766 -5.117 1 97.62 61 GLY B N 1
ATOM 1399 C CA . GLY B 1 61 ? -2.734 -20.406 -6.246 1 97.62 61 GLY B CA 1
ATOM 1400 C C . GLY B 1 61 ? -1.667 -19.531 -6.879 1 97.62 61 GLY B C 1
ATOM 1401 O O . GLY B 1 61 ? -1.248 -18.531 -6.293 1 97.62 61 GLY B O 1
ATOM 1402 N N . ASN B 1 62 ? -1.185 -20.031 -8.062 1 97.19 62 ASN B N 1
ATOM 1403 C CA . ASN B 1 62 ? -0.121 -19.312 -8.758 1 97.19 62 ASN B CA 1
ATOM 1404 C C . ASN B 1 62 ? -0.658 -18.547 -9.953 1 97.19 62 ASN B C 1
ATOM 1406 O O . ASN B 1 62 ? -1.587 -19 -10.625 1 97.19 62 ASN B O 1
ATOM 1410 N N . ILE B 1 63 ? -0.094 -17.375 -10.188 1 94.75 63 ILE B N 1
ATOM 1411 C CA . ILE B 1 63 ? -0.443 -16.516 -11.32 1 94.75 63 ILE B CA 1
ATOM 1412 C C . ILE B 1 63 ? 0.818 -16.141 -12.094 1 94.75 63 ILE B C 1
ATOM 1414 O O . ILE B 1 63 ? 1.864 -15.875 -11.5 1 94.75 63 ILE B O 1
ATOM 1418 N N . ILE B 1 64 ? 0.708 -16.094 -13.352 1 91.5 64 ILE B N 1
ATOM 1419 C CA . ILE B 1 64 ? 1.804 -15.641 -14.203 1 91.5 64 ILE B CA 1
ATOM 1420 C C . ILE B 1 64 ? 1.47 -14.281 -14.805 1 91.5 64 ILE B C 1
ATOM 1422 O O . ILE B 1 64 ? 0.48 -14.133 -15.523 1 91.5 64 ILE B O 1
ATOM 1426 N N . LEU B 1 65 ? 2.314 -13.328 -14.484 1 86.44 65 LEU B N 1
ATOM 1427 C CA . LEU B 1 65 ? 2.117 -11.984 -15.031 1 86.44 65 LEU B CA 1
ATOM 1428 C C . LEU B 1 65 ? 2.596 -11.914 -16.484 1 86.44 65 LEU B C 1
ATOM 1430 O O . LEU B 1 65 ? 3.268 -12.828 -16.953 1 86.44 65 LEU B O 1
ATOM 1434 N N . GLU B 1 66 ? 2.197 -10.75 -17.062 1 79.06 66 GLU B N 1
ATOM 1435 C CA . GLU B 1 66 ? 2.59 -10.539 -18.453 1 79.06 66 GLU B CA 1
ATOM 1436 C C . GLU B 1 66 ? 4.105 -10.484 -18.609 1 79.06 66 GLU B C 1
ATOM 1438 O O . GLU B 1 66 ? 4.652 -10.844 -19.641 1 79.06 66 GLU B O 1
ATOM 1443 N N . SER B 1 67 ? 4.805 -10.086 -17.625 1 75.88 67 SER B N 1
ATOM 1444 C CA . SER B 1 67 ? 6.262 -10.016 -17.625 1 75.88 67 SER B CA 1
ATOM 1445 C C . SER B 1 67 ? 6.887 -11.398 -17.453 1 75.88 67 SER B C 1
ATOM 1447 O O . SER B 1 67 ? 8.109 -11.531 -17.453 1 75.88 67 SER B O 1
ATOM 1449 N N . SER B 1 68 ? 6.062 -12.422 -17.312 1 81.56 68 SER B N 1
ATOM 1450 C CA . SER B 1 68 ? 6.492 -13.805 -17.125 1 81.56 68 SER B CA 1
ATOM 1451 C C . SER B 1 68 ? 6.941 -14.047 -15.688 1 81.56 68 SER B C 1
ATOM 1453 O O . SER B 1 68 ? 7.566 -15.07 -15.391 1 81.56 68 SER B O 1
ATOM 1455 N N . ILE B 1 69 ? 6.668 -13.133 -14.906 1 86.12 69 ILE B N 1
ATOM 1456 C CA . ILE B 1 69 ? 6.898 -13.312 -13.477 1 86.12 69 ILE B CA 1
ATOM 1457 C C . ILE B 1 69 ? 5.789 -14.18 -12.883 1 86.12 69 ILE B C 1
ATOM 1459 O O . ILE B 1 69 ? 4.605 -13.945 -13.141 1 86.12 69 ILE B O 1
ATOM 1463 N N . VAL B 1 70 ? 6.246 -15.133 -12.094 1 92.19 70 VAL B N 1
ATOM 1464 C CA . VAL B 1 70 ? 5.289 -16 -11.43 1 92.19 70 VAL B CA 1
ATOM 1465 C C . VAL B 1 70 ? 5.055 -15.516 -10 1 92.19 70 VAL B C 1
ATOM 1467 O O . VAL B 1 70 ? 6 -15.398 -9.219 1 92.19 70 VAL B O 1
ATOM 1470 N N . LEU B 1 71 ? 3.818 -15.219 -9.727 1 94.38 71 LEU B N 1
ATOM 1471 C CA . LEU B 1 71 ? 3.414 -14.961 -8.352 1 94.38 71 LEU B CA 1
ATOM 1472 C C . LEU B 1 71 ? 2.91 -16.234 -7.684 1 94.38 71 LEU B C 1
ATOM 1474 O O . LEU B 1 71 ? 1.894 -16.797 -8.102 1 94.38 71 LEU B O 1
ATOM 1478 N N . LYS B 1 72 ? 3.58 -16.578 -6.641 1 96.38 72 LYS B N 1
ATOM 1479 C CA . LYS B 1 72 ? 3.244 -17.828 -5.977 1 96.38 72 LYS B CA 1
ATOM 1480 C C . LYS B 1 72 ? 2.281 -17.594 -4.816 1 96.38 72 LYS B C 1
ATOM 1482 O O . LYS B 1 72 ? 2.373 -16.594 -4.117 1 96.38 72 LYS B O 1
ATOM 1487 N N . ASP B 1 73 ? 1.333 -18.531 -4.621 1 97.31 73 ASP B N 1
ATOM 1488 C CA . ASP B 1 73 ? 0.43 -18.562 -3.475 1 97.31 73 ASP B CA 1
ATOM 1489 C C . ASP B 1 73 ? -0.332 -17.25 -3.338 1 97.31 73 ASP B C 1
ATOM 1491 O O . ASP B 1 73 ? -0.373 -16.656 -2.256 1 97.31 73 ASP B O 1
ATOM 1495 N N . VAL B 1 74 ? -0.804 -16.859 -4.449 1 97.38 74 VAL B N 1
ATOM 1496 C CA . VAL B 1 74 ? -1.654 -15.664 -4.457 1 97.38 74 VAL B CA 1
ATOM 1497 C C . VAL B 1 74 ? -2.996 -15.984 -3.801 1 97.38 74 VAL B C 1
ATOM 1499 O O . VAL B 1 74 ? -3.596 -17.031 -4.078 1 97.38 74 VAL B O 1
ATOM 1502 N N . LEU B 1 75 ? -3.426 -15.117 -2.916 1 97.56 75 LEU B N 1
ATOM 1503 C CA . LEU B 1 75 ? -4.723 -15.32 -2.275 1 97.56 75 LEU B CA 1
ATOM 1504 C C . LEU B 1 75 ? -5.855 -14.828 -3.17 1 97.56 75 LEU B C 1
ATOM 1506 O O . LEU B 1 75 ? -5.762 -13.75 -3.76 1 97.56 75 LEU B O 1
ATOM 1510 N N . HIS B 1 76 ? -6.836 -15.68 -3.236 1 97.38 76 HIS B N 1
ATOM 1511 C CA . HIS B 1 76 ? -8.07 -15.289 -3.908 1 97.38 76 HIS B CA 1
ATOM 1512 C C . HIS B 1 76 ? -9.047 -14.641 -2.934 1 97.38 76 HIS B C 1
ATOM 1514 O O . HIS B 1 76 ? -9.609 -15.328 -2.07 1 97.38 76 HIS B O 1
ATOM 1520 N N . VAL B 1 77 ? -9.281 -13.312 -3.123 1 96.94 77 VAL B N 1
ATOM 1521 C CA . VAL B 1 77 ? -10.164 -12.523 -2.27 1 96.94 77 VAL B CA 1
ATOM 1522 C C . VAL B 1 77 ? -11.18 -11.773 -3.129 1 96.94 77 VAL B C 1
ATOM 1524 O O . VAL B 1 77 ? -10.977 -10.602 -3.459 1 96.94 77 VAL B O 1
ATOM 1527 N N . PRO B 1 78 ? -12.32 -12.328 -3.334 1 96.19 78 PRO B N 1
ATOM 1528 C CA . PRO B 1 78 ? -13.25 -11.828 -4.352 1 96.19 78 PRO B CA 1
ATOM 1529 C C . PRO B 1 78 ? -13.797 -10.438 -4.027 1 96.19 78 PRO B C 1
ATOM 1531 O O . PRO B 1 78 ? -14.195 -9.703 -4.934 1 96.19 78 PRO B O 1
ATOM 1534 N N . GLN B 1 79 ? -13.758 -9.992 -2.836 1 95.5 79 GLN B N 1
ATOM 1535 C CA . GLN B 1 79 ? -14.375 -8.727 -2.459 1 95.5 79 GLN B CA 1
ATOM 1536 C C . GLN B 1 79 ? -13.406 -7.562 -2.637 1 95.5 79 GLN B C 1
ATOM 1538 O O . GLN B 1 79 ? -13.781 -6.402 -2.451 1 95.5 79 GLN B O 1
ATOM 1543 N N . LEU B 1 80 ? -12.211 -7.887 -3.018 1 94.44 80 LEU B N 1
ATOM 1544 C CA . LEU B 1 80 ? -11.281 -6.809 -3.33 1 94.44 80 LEU B CA 1
ATOM 1545 C C . LEU B 1 80 ? -11.641 -6.148 -4.656 1 94.44 80 LEU B C 1
ATOM 1547 O O . LEU B 1 80 ? -12.281 -6.766 -5.512 1 94.44 80 LEU B O 1
ATOM 1551 N N . ALA B 1 81 ? -11.156 -4.852 -4.781 1 91.31 81 ALA B N 1
ATOM 1552 C CA . ALA B 1 81 ? -11.461 -4.105 -6.004 1 91.31 81 ALA B CA 1
ATOM 1553 C C . ALA B 1 81 ? -10.344 -4.27 -7.035 1 91.31 81 ALA B C 1
ATOM 1555 O O . ALA B 1 81 ? -10.586 -4.164 -8.242 1 91.31 81 ALA B O 1
ATOM 1556 N N . ASN B 1 82 ? -9.156 -4.555 -6.598 1 90.88 82 ASN B N 1
ATOM 1557 C CA . ASN B 1 82 ? -8.008 -4.605 -7.492 1 90.88 82 ASN B CA 1
ATOM 1558 C C . ASN B 1 82 ? -7.039 -5.719 -7.098 1 90.88 82 ASN B C 1
ATOM 1560 O O . ASN B 1 82 ? -7.137 -6.273 -6 1 90.88 82 ASN B O 1
ATOM 1564 N N . ASN B 1 83 ? -6.18 -6.047 -8.078 1 92.94 83 ASN B N 1
ATOM 1565 C CA . ASN B 1 83 ? -5.051 -6.918 -7.777 1 92.94 83 ASN B CA 1
ATOM 1566 C C . ASN B 1 83 ? -4.012 -6.207 -6.91 1 92.94 83 ASN B C 1
ATOM 1568 O O . ASN B 1 83 ? -3.725 -5.027 -7.117 1 92.94 83 ASN B O 1
ATOM 1572 N N . LEU B 1 84 ? -3.477 -6.992 -5.941 1 91.31 84 LEU B N 1
ATOM 1573 C CA . LEU B 1 84 ? -2.463 -6.434 -5.055 1 91.31 84 LEU B CA 1
ATOM 1574 C C . LEU B 1 84 ? -1.193 -7.281 -5.082 1 91.31 84 LEU B C 1
ATOM 1576 O O . LEU B 1 84 ? -1.251 -8.5 -4.918 1 91.31 84 LEU B O 1
ATOM 1580 N N . ILE B 1 85 ? -0.081 -6.609 -5.316 1 92.06 85 ILE B N 1
ATOM 1581 C CA . ILE B 1 85 ? 1.218 -7.27 -5.227 1 92.06 85 ILE B CA 1
ATOM 1582 C C . ILE B 1 85 ? 1.891 -6.906 -3.906 1 92.06 85 ILE B C 1
ATOM 1584 O O . ILE B 1 85 ? 2.092 -5.727 -3.607 1 92.06 85 ILE B O 1
ATOM 1588 N N . SER B 1 86 ? 2.17 -7.867 -3.148 1 92 86 SER B N 1
ATOM 1589 C CA . SER B 1 86 ? 2.963 -7.656 -1.941 1 92 86 SER B CA 1
ATOM 1590 C C . SER B 1 86 ? 4.422 -7.367 -2.281 1 92 86 SER B C 1
ATOM 1592 O O . SER B 1 86 ? 5.137 -8.242 -2.768 1 92 86 SER B O 1
ATOM 1594 N N . VAL B 1 87 ? 4.84 -6.23 -1.978 1 90.19 87 VAL B N 1
ATOM 1595 C CA . VAL B 1 87 ? 6.223 -5.84 -2.248 1 90.19 87 VAL B CA 1
ATOM 1596 C C . VAL B 1 87 ? 7.172 -6.711 -1.43 1 90.19 87 VAL B C 1
ATOM 1598 O O . VAL B 1 87 ? 8.203 -7.16 -1.938 1 90.19 87 VAL B O 1
ATOM 1601 N N . GLN B 1 88 ? 6.82 -6.973 -0.208 1 90.06 88 GLN B N 1
ATOM 1602 C CA . GLN B 1 88 ? 7.66 -7.805 0.65 1 90.06 88 GLN B CA 1
ATOM 1603 C C . GLN B 1 88 ? 7.82 -9.203 0.069 1 90.06 88 GLN B C 1
ATOM 1605 O O . GLN B 1 88 ? 8.945 -9.711 -0.043 1 90.06 88 GLN B O 1
ATOM 1610 N N . LYS B 1 89 ? 6.727 -9.789 -0.237 1 92.56 89 LYS B N 1
ATOM 1611 C CA . LYS B 1 89 ? 6.777 -11.141 -0.781 1 92.56 89 LYS B CA 1
ATOM 1612 C C . LYS B 1 89 ? 7.52 -11.172 -2.115 1 92.56 89 LYS B C 1
ATOM 1614 O O . LYS B 1 89 ? 8.312 -12.086 -2.371 1 92.56 89 LYS B O 1
ATOM 1619 N N . LEU B 1 90 ? 7.27 -10.227 -2.938 1 91.19 90 LEU B N 1
ATOM 1620 C CA . LEU B 1 90 ? 7.902 -10.172 -4.25 1 91.19 90 LEU B CA 1
ATOM 1621 C C . LEU B 1 90 ? 9.414 -10.031 -4.117 1 91.19 90 LEU B C 1
ATOM 1623 O O . LEU B 1 90 ? 10.172 -10.727 -4.797 1 91.19 90 LEU B O 1
ATOM 1627 N N . THR B 1 91 ? 9.812 -9.109 -3.289 1 91.88 91 THR B N 1
ATOM 1628 C CA . THR B 1 91 ? 11.242 -8.867 -3.129 1 91.88 91 THR B CA 1
ATOM 1629 C C . THR B 1 91 ? 11.93 -10.094 -2.535 1 91.88 91 THR B C 1
ATOM 1631 O O . THR B 1 91 ? 13.07 -10.406 -2.887 1 91.88 91 THR B O 1
ATOM 1634 N N . LYS B 1 92 ? 11.273 -10.75 -1.633 1 92.75 92 LYS B N 1
ATOM 1635 C CA . LYS B 1 92 ? 11.828 -11.961 -1.044 1 92.75 92 LYS B CA 1
ATOM 1636 C C . LYS B 1 92 ? 11.93 -13.078 -2.082 1 92.75 92 LYS B C 1
ATOM 1638 O O . LYS B 1 92 ? 13 -13.672 -2.25 1 92.75 92 LYS B O 1
ATOM 1643 N N . ASP B 1 93 ? 10.867 -13.312 -2.738 1 91.88 93 ASP B N 1
ATOM 1644 C CA . ASP B 1 93 ? 10.797 -14.43 -3.68 1 91.88 93 ASP B CA 1
ATOM 1645 C C . ASP B 1 93 ? 11.789 -14.242 -4.824 1 91.88 93 ASP B C 1
ATOM 1647 O O . ASP B 1 93 ? 12.367 -15.211 -5.316 1 91.88 93 ASP B O 1
ATOM 1651 N N . LEU B 1 94 ? 11.969 -12.984 -5.266 1 90 94 LEU B N 1
ATOM 1652 C CA . LEU B 1 94 ? 12.812 -12.727 -6.422 1 90 94 LEU B CA 1
ATOM 1653 C C . LEU B 1 94 ? 14.219 -12.305 -5.988 1 90 94 LEU B C 1
ATOM 1655 O O . LEU B 1 94 ? 15.07 -12.016 -6.828 1 90 94 LEU B O 1
ATOM 1659 N N . ASN B 1 95 ? 14.469 -12.227 -4.715 1 93.12 95 ASN B N 1
ATOM 1660 C CA . ASN B 1 95 ? 15.734 -11.719 -4.207 1 93.12 95 ASN B CA 1
ATOM 1661 C C . ASN B 1 95 ? 16.125 -10.398 -4.879 1 93.12 95 ASN B C 1
ATOM 1663 O O . ASN B 1 95 ? 17.203 -10.289 -5.453 1 93.12 95 ASN B O 1
ATOM 1667 N N . CYS B 1 96 ? 15.234 -9.438 -4.73 1 92.56 96 CYS B N 1
ATOM 1668 C CA . CYS B 1 96 ? 15.43 -8.141 -5.375 1 92.56 96 CYS B CA 1
ATOM 1669 C C . CYS B 1 96 ? 15.039 -7.004 -4.438 1 92.56 96 CYS B C 1
ATOM 1671 O O . CYS B 1 96 ? 14.508 -7.242 -3.352 1 92.56 96 CYS B O 1
ATOM 1673 N N . SER B 1 97 ? 15.461 -5.832 -4.773 1 93.31 97 SER B N 1
ATOM 1674 C CA . SER B 1 97 ? 15.008 -4.605 -4.129 1 93.31 97 SER B CA 1
ATOM 1675 C C . SER B 1 97 ? 14.141 -3.777 -5.074 1 93.31 97 SER B C 1
ATOM 1677 O O . SER B 1 97 ? 14.18 -3.967 -6.289 1 93.31 97 SER B O 1
ATOM 1679 N N . VAL B 1 98 ? 13.312 -2.994 -4.465 1 91.88 98 VAL B N 1
ATOM 1680 C CA . VAL B 1 98 ? 12.523 -2.07 -5.273 1 91.88 98 VAL B CA 1
ATOM 1681 C C . VAL B 1 98 ? 12.766 -0.638 -4.797 1 91.88 98 VAL B C 1
ATOM 1683 O O . VAL B 1 98 ? 12.719 -0.359 -3.598 1 91.88 98 VAL B O 1
ATOM 1686 N N . THR B 1 99 ? 13.047 0.163 -5.723 1 92.31 99 THR B N 1
ATOM 1687 C CA . THR B 1 99 ? 13.25 1.581 -5.449 1 92.31 99 THR B CA 1
ATOM 1688 C C . THR B 1 99 ? 12.117 2.414 -6.039 1 92.31 99 THR B C 1
ATOM 1690 O O . THR B 1 99 ? 11.844 2.34 -7.238 1 92.31 99 THR B O 1
ATOM 1693 N N . PHE B 1 100 ? 11.461 3.154 -5.129 1 89.88 100 PHE B N 1
ATOM 1694 C CA . PHE B 1 100 ? 10.391 4.051 -5.555 1 89.88 100 PHE B CA 1
ATOM 1695 C C . PHE B 1 100 ? 10.906 5.48 -5.68 1 89.88 100 PHE B C 1
ATOM 1697 O O . PHE B 1 100 ? 11.531 6.004 -4.758 1 89.88 100 PHE B O 1
ATOM 1704 N N . PHE B 1 101 ? 10.586 5.957 -6.836 1 87.12 101 PHE B N 1
ATOM 1705 C CA . PHE B 1 101 ? 10.797 7.379 -7.098 1 87.12 101 PHE B CA 1
ATOM 1706 C C . PHE B 1 101 ? 9.469 8.109 -7.203 1 87.12 101 PHE B C 1
ATOM 1708 O O . PHE B 1 101 ? 8.406 7.504 -7.055 1 87.12 101 PHE B O 1
ATOM 1715 N N . SER B 1 102 ? 9.508 9.422 -7.371 1 81.75 102 SER B N 1
ATOM 1716 C CA . SER B 1 102 ? 8.281 10.211 -7.438 1 81.75 102 SER B CA 1
ATOM 1717 C C . SER B 1 102 ? 7.461 9.859 -8.672 1 81.75 102 SER B C 1
ATOM 1719 O O . SER B 1 102 ? 6.238 10.023 -8.68 1 81.75 102 SER B O 1
ATOM 1721 N N . THR B 1 103 ? 8 9.195 -9.688 1 80.5 103 THR B N 1
ATOM 1722 C CA . THR B 1 103 ? 7.301 9 -10.945 1 80.5 103 THR B CA 1
ATOM 1723 C C . THR B 1 103 ? 7.266 7.523 -11.328 1 80.5 103 THR B C 1
ATOM 1725 O O . THR B 1 103 ? 6.457 7.105 -12.156 1 80.5 103 THR B O 1
ATOM 1728 N N . HIS B 1 104 ? 8.211 6.73 -10.789 1 84.75 104 HIS B N 1
ATOM 1729 C CA . HIS B 1 104 ? 8.32 5.332 -11.188 1 84.75 104 HIS B CA 1
ATOM 1730 C C . HIS B 1 104 ? 8.969 4.496 -10.094 1 84.75 104 HIS B C 1
ATOM 1732 O O . HIS B 1 104 ? 9.406 5.031 -9.07 1 84.75 104 HIS B O 1
ATOM 1738 N N . CYS B 1 105 ? 8.883 3.201 -10.297 1 86.62 105 CYS B N 1
ATOM 1739 C CA . CYS B 1 105 ? 9.617 2.297 -9.422 1 86.62 105 CYS B CA 1
ATOM 1740 C C . CYS B 1 105 ? 10.414 1.279 -10.227 1 86.62 105 CYS B C 1
ATOM 1742 O O . CYS B 1 105 ? 10.07 0.988 -11.375 1 86.62 105 CYS B O 1
ATOM 1744 N N . VAL B 1 106 ? 11.547 0.871 -9.625 1 89.25 106 VAL B N 1
ATOM 1745 C CA . VAL B 1 106 ? 12.477 -0.038 -10.289 1 89.25 106 VAL B CA 1
ATOM 1746 C C . VAL B 1 106 ? 12.773 -1.231 -9.383 1 89.25 106 VAL B C 1
ATOM 1748 O O . VAL B 1 106 ? 13.164 -1.06 -8.227 1 89.25 106 VAL B O 1
ATOM 1751 N N . PHE B 1 107 ? 12.5 -2.395 -9.914 1 89.12 107 PHE B N 1
ATOM 1752 C CA . PHE B 1 107 ? 12.93 -3.617 -9.242 1 89.12 107 PHE B CA 1
ATOM 1753 C C . PHE B 1 107 ? 14.305 -4.051 -9.734 1 89.12 107 PHE B C 1
ATOM 1755 O O . PHE B 1 107 ? 14.523 -4.203 -10.938 1 89.12 107 PHE B O 1
ATOM 1762 N N . GLN B 1 108 ? 15.18 -4.246 -8.805 1 92.12 108 GLN B N 1
ATOM 1763 C CA . GLN B 1 108 ? 16.562 -4.582 -9.148 1 92.12 108 GLN B CA 1
ATOM 1764 C C . GLN B 1 108 ? 17 -5.887 -8.484 1 92.12 108 GLN B C 1
ATOM 1766 O O . GLN B 1 108 ? 16.812 -6.062 -7.281 1 92.12 108 GLN B O 1
ATOM 1771 N N . ASP B 1 109 ? 17.547 -6.777 -9.344 1 92.56 109 ASP B N 1
ATOM 1772 C CA . ASP B 1 109 ? 18.109 -8.023 -8.836 1 92.56 109 ASP B CA 1
ATOM 1773 C C . ASP B 1 109 ? 19.312 -7.754 -7.918 1 92.56 109 ASP B C 1
ATOM 1775 O O . ASP B 1 109 ? 20.234 -7.035 -8.297 1 92.56 109 ASP B O 1
ATOM 1779 N N . LEU B 1 110 ? 19.312 -8.344 -6.805 1 92 110 LEU B N 1
ATOM 1780 C CA . LEU B 1 110 ? 20.359 -8.023 -5.836 1 92 110 LEU B CA 1
ATOM 1781 C C . LEU B 1 110 ? 21.656 -8.758 -6.164 1 92 110 LEU B C 1
ATOM 1783 O O . LEU B 1 110 ? 22.734 -8.312 -5.789 1 92 110 LEU B O 1
ATOM 1787 N N . ALA B 1 111 ? 21.531 -9.867 -6.793 1 92.69 111 ALA B N 1
ATOM 1788 C CA . ALA B 1 111 ? 22.719 -10.648 -7.129 1 92.69 111 ALA B CA 1
ATOM 1789 C C . ALA B 1 111 ? 23.469 -10.031 -8.297 1 92.69 111 ALA B C 1
ATOM 1791 O O . ALA B 1 111 ? 24.703 -9.93 -8.266 1 92.69 111 ALA B O 1
ATOM 1792 N N . THR B 1 112 ? 22.828 -9.492 -9.312 1 92.31 112 THR B N 1
ATOM 1793 C CA . THR B 1 112 ? 23.484 -9.062 -10.547 1 92.31 112 THR B CA 1
ATOM 1794 C C . THR B 1 112 ? 23.438 -7.543 -10.68 1 92.31 112 THR B C 1
ATOM 1796 O O . THR B 1 112 ? 24.203 -6.965 -11.461 1 92.31 112 THR B O 1
ATOM 1799 N N . GLY B 1 113 ? 22.453 -6.941 -9.938 1 90.88 113 GLY B N 1
ATOM 1800 C CA . GLY B 1 113 ? 22.266 -5.504 -10.062 1 90.88 113 GLY B CA 1
ATOM 1801 C C . GLY B 1 113 ? 21.422 -5.121 -11.258 1 90.88 113 GLY B C 1
ATOM 1802 O O . GLY B 1 113 ? 21.172 -3.936 -11.5 1 90.88 113 GLY B O 1
ATOM 1803 N N . LYS B 1 114 ? 20.875 -6.105 -11.93 1 91.69 114 LYS B N 1
ATOM 1804 C CA . LYS B 1 114 ? 20.109 -5.816 -13.133 1 91.69 114 LYS B CA 1
ATOM 1805 C C . LYS B 1 114 ? 18.656 -5.469 -12.797 1 91.69 114 LYS B C 1
ATOM 1807 O O . LYS B 1 114 ? 18.109 -5.996 -11.828 1 91.69 114 LYS B O 1
ATOM 1812 N N . THR B 1 115 ? 18.078 -4.605 -13.602 1 88.31 115 THR B N 1
ATOM 1813 C CA . THR B 1 115 ? 16.672 -4.25 -13.477 1 88.31 115 THR B CA 1
ATOM 1814 C C . THR B 1 115 ? 15.773 -5.41 -13.906 1 88.31 115 THR B C 1
ATOM 1816 O O . THR B 1 115 ? 15.93 -5.949 -15 1 88.31 115 THR B O 1
ATOM 1819 N N . ILE B 1 116 ? 14.945 -5.805 -13.008 1 84.31 116 ILE B N 1
ATOM 1820 C CA . ILE B 1 116 ? 13.992 -6.883 -13.273 1 84.31 116 ILE B CA 1
ATOM 1821 C C . ILE B 1 116 ? 12.719 -6.305 -13.891 1 84.31 116 ILE B C 1
ATOM 1823 O O . ILE B 1 116 ? 12.18 -6.871 -14.844 1 84.31 116 ILE B O 1
ATOM 1827 N N . LEU B 1 117 ? 12.211 -5.254 -13.344 1 80.69 117 LEU B N 1
ATOM 1828 C CA . LEU B 1 117 ? 10.93 -4.66 -13.719 1 80.69 117 LEU B CA 1
ATOM 1829 C C . LEU B 1 117 ? 10.906 -3.172 -13.398 1 80.69 117 LEU B C 1
ATOM 1831 O O . LEU B 1 117 ? 11.453 -2.744 -12.375 1 80.69 117 LEU B O 1
ATOM 1835 N N . THR B 1 118 ? 10.305 -2.398 -14.383 1 77.94 118 THR B N 1
ATOM 1836 C CA . THR B 1 118 ? 10.023 -0.988 -14.133 1 77.94 118 THR B CA 1
ATOM 1837 C C . THR B 1 118 ? 8.523 -0.717 -14.195 1 77.94 118 THR B C 1
ATOM 1839 O O . THR B 1 118 ? 7.844 -1.184 -15.109 1 77.94 118 THR B O 1
ATOM 1842 N N . ALA B 1 119 ? 8.039 -0.155 -13.086 1 74.75 119 ALA B N 1
ATOM 1843 C CA . ALA B 1 119 ? 6.637 0.253 -13.062 1 74.75 119 ALA B CA 1
ATOM 1844 C C . ALA B 1 119 ? 6.508 1.773 -13.031 1 74.75 119 ALA B C 1
ATOM 1846 O O . ALA B 1 119 ? 7.34 2.463 -12.445 1 74.75 119 ALA B O 1
ATOM 1847 N N . LYS B 1 120 ? 5.66 2.293 -13.938 1 67.56 120 LYS B N 1
ATOM 1848 C CA . LYS B 1 120 ? 5.477 3.738 -14.031 1 67.56 120 LYS B CA 1
ATOM 1849 C C . LYS B 1 120 ? 4.09 4.148 -13.531 1 67.56 120 LYS B C 1
ATOM 1851 O O . LYS B 1 120 ? 3.15 3.35 -13.57 1 67.56 120 LYS B O 1
ATOM 1856 N N . GLU B 1 121 ? 3.98 5.336 -12.867 1 64.69 121 GLU B N 1
ATOM 1857 C CA . GLU B 1 121 ? 2.689 5.938 -12.555 1 64.69 121 GLU B CA 1
ATOM 1858 C C . GLU B 1 121 ? 1.873 6.184 -13.82 1 64.69 121 GLU B C 1
ATOM 1860 O O . GLU B 1 121 ? 2.436 6.426 -14.891 1 64.69 121 GLU B O 1
#

Sequence (242 aa):
MKGKSSLHTVGPVSQGIWILDLGETDHMTPFRMIFKSYIKRNREQLIIVANGQGVPICGSGNIILESSIVLKDVLHVPQLANNLISVQKLTKDLNCSVTFFSTHCVFQDLATGKTILTAKEMKGKSSLHTVGPVSQGIWILDLGETDHMTPFRMIFKSYIKRNREQLIIVANGQGVPICGSGNIILESSIVLKDVLHVPQLANNLISVQKLTKDLNCSVTFFSTHCVFQDLATGKTILTAKE

Secondary structure (DSSP, 8-state):
--------BS--BTTB-EEEESS-SS-EES-GGG-SEEEE--S--EEE-TTS-EEE--EEEEEE-TTSPEEEEEEE-TT-SSEEEEHHHHHHHHTEEEEE-SSEEEEEETTT--EEEEEE-/--------BS--BTTB-EEEESS-SS-EES-GGG-SEEEE--S--EEE-TTS-EEE--EEEEEE-TTSPEEEEEEE-TT-SSEEEEHHHHHHHHTEEEEE-SSEEEEEETTT--EEEEEE-

pLDDT: mean 84.53, std 17.2, range [20.47, 97.94]

InterPro domains:
  IPR054722 Retrovirus-related Pol polyprotein from transposon TNT 1-94-like, beta-barrel domain [PF22936] (18-92)

Foldseek 3Di:
DPPPPQFLFLDDDVPFGEHEDQPDDAWEALDPVQFPDKDFDDDFDWDQDPVGDTFGFGIFHWGADPLRDIGGGYTHTNPDDGTYDHQNNVCVVQVWDWDDDPFKIFTAHPVPRHTSTITGD/DPPPPQFLFLDDDVPFGEHEDQPDPAWEALDPVQFPDKDFDDDFDWDADPVGDTFGFGIFHWGADPLRDIGGGYTHTNPDDGTYDHQNNVCVVQVWDWDDDPFKIWTAHPVPRHTSTITGD

Nearest PDB structures (foldseek):
  5c9b-assembly1_B  TM=5.084E-01  e=8.665E-01  Rickettsia conorii
  8bhy-assembly1_D  TM=4.834E-01  e=5.021E+00  Homo sapiens
  7apl-assembly1_A-2  TM=4.115E-01  e=5.645E+00  Zymomonas mobilis subsp. mobilis ZM4 = ATCC 31821
  9f1d-assembly1_Ct  TM=3.217E-01  e=9.562E+00  Homo sapiens
  5c9b-assembly1_B  TM=5.082E-01  e=7.683E-01  Rickettsia conorii

Radius of gyration: 17.57 Å; Cα contacts (8 Å, |Δi|>4): 638; chains: 2; bounding box: 42×47×39 Å

Solvent-accessible surface area (backbone atoms only — not comparable to full-atom values): 12566 Å² total; per-residue (Å²): 129,70,68,63,37,50,39,37,31,75,45,77,40,101,81,51,55,36,27,47,28,46,52,36,50,53,31,36,27,37,61,74,83,63,46,78,39,78,47,79,45,87,58,94,41,57,47,71,45,60,60,59,49,71,43,58,41,50,27,31,22,30,31,68,45,86,87,67,47,72,44,71,62,26,33,31,26,64,61,38,67,53,30,35,37,14,46,41,43,49,21,52,77,63,48,23,35,36,37,39,43,62,61,35,34,40,29,28,30,64,87,80,63,44,74,75,45,70,23,48,90,128,71,68,61,39,50,41,37,31,75,46,79,41,100,80,51,56,35,26,46,29,46,50,38,52,53,32,34,28,36,61,74,84,64,47,80,40,78,47,78,44,86,58,94,40,58,46,70,45,60,61,60,48,73,42,58,40,50,26,34,24,29,32,69,44,85,87,68,46,73,43,70,63,25,32,32,26,63,62,37,66,51,31,35,38,14,47,42,43,49,20,51,75,62,48,23,33,36,37,38,42,64,61,35,34,40,28,28,30,64,88,80,64,44,77,74,46,72,23,47,91